Protein AF-A0A7W0UDK7-F1 (afdb_monomer_lite)

Structure (mmCIF, N/CA/C/O backbone):
data_AF-A0A7W0UDK7-F1
#
_entry.id   AF-A0A7W0UDK7-F1
#
loop_
_atom_site.group_PDB
_atom_site.id
_atom_site.type_symbol
_atom_site.label_atom_id
_atom_site.label_alt_id
_atom_site.label_comp_id
_atom_site.label_asym_id
_atom_site.label_entity_id
_atom_site.label_seq_id
_atom_site.pdbx_PDB_ins_code
_atom_site.Cartn_x
_atom_site.Cartn_y
_atom_site.Cartn_z
_atom_site.occupancy
_atom_site.B_iso_or_equiv
_atom_site.auth_seq_id
_atom_site.auth_comp_id
_atom_site.auth_asym_id
_atom_site.auth_atom_id
_atom_site.pdbx_PDB_model_num
ATOM 1 N N . MET A 1 1 ? 14.446 -5.777 33.826 1.00 40.34 1 MET A N 1
ATOM 2 C CA . MET A 1 1 ? 14.486 -5.493 32.377 1.00 40.34 1 MET A CA 1
ATOM 3 C C . MET A 1 1 ? 13.044 -5.567 31.885 1.00 40.34 1 MET A C 1
ATOM 5 O O . MET A 1 1 ? 12.500 -6.659 31.848 1.00 40.34 1 MET A O 1
ATOM 9 N N . ARG A 1 2 ? 12.357 -4.429 31.704 1.00 33.88 2 ARG A N 1
ATOM 10 C CA . ARG A 1 2 ? 10.967 -4.412 31.212 1.00 33.88 2 ARG A CA 1
ATOM 11 C C . ARG A 1 2 ? 11.027 -4.341 29.691 1.00 33.88 2 ARG A C 1
ATOM 13 O O . ARG A 1 2 ? 11.527 -3.358 29.156 1.00 33.88 2 ARG A O 1
ATOM 20 N N . THR A 1 3 ? 10.584 -5.396 29.024 1.00 33.88 3 THR A N 1
ATOM 21 C CA . THR A 1 3 ? 10.304 -5.384 27.589 1.00 33.88 3 THR A CA 1
ATOM 22 C C . THR A 1 3 ? 9.159 -4.405 27.362 1.00 33.88 3 THR A C 1
ATOM 24 O O . THR A 1 3 ? 8.067 -4.608 27.890 1.00 33.88 3 THR A O 1
ATOM 27 N N . ALA A 1 4 ? 9.421 -3.306 26.658 1.00 32.16 4 ALA A N 1
ATOM 28 C CA . ALA A 1 4 ? 8.353 -2.446 26.178 1.00 32.16 4 ALA A CA 1
ATOM 29 C C . ALA A 1 4 ? 7.552 -3.256 25.152 1.00 32.16 4 ALA A C 1
ATOM 31 O O . ALA A 1 4 ? 8.088 -3.628 24.108 1.00 32.16 4 ALA A O 1
ATOM 32 N N . SER A 1 5 ? 6.307 -3.588 25.488 1.00 32.81 5 SER A N 1
ATOM 33 C CA . SER A 1 5 ? 5.353 -4.097 24.508 1.00 32.81 5 SER A CA 1
ATOM 34 C C . SER A 1 5 ? 5.161 -3.036 23.419 1.00 32.81 5 SER A C 1
ATOM 36 O O . SER A 1 5 ? 5.151 -1.843 23.746 1.00 32.81 5 SER A O 1
ATOM 38 N N . PRO A 1 6 ? 5.042 -3.429 22.139 1.00 34.16 6 PRO A N 1
ATOM 39 C CA . PRO A 1 6 ? 4.694 -2.489 21.082 1.00 34.16 6 PRO A CA 1
ATOM 40 C C . PRO A 1 6 ? 3.357 -1.806 21.418 1.00 34.16 6 PRO A C 1
ATOM 42 O O . PRO A 1 6 ? 2.523 -2.429 22.080 1.00 34.16 6 PRO A O 1
ATOM 45 N N . PRO A 1 7 ? 3.159 -0.539 21.012 1.00 34.06 7 PRO A N 1
ATOM 46 C CA . PRO A 1 7 ? 1.912 0.167 21.265 1.00 34.06 7 PRO A CA 1
ATOM 47 C C . PRO A 1 7 ? 0.744 -0.629 20.677 1.00 34.06 7 PRO A C 1
ATOM 49 O O . PRO A 1 7 ? 0.718 -0.938 19.486 1.00 34.06 7 PRO A O 1
ATOM 52 N N . GLU A 1 8 ? -0.187 -0.990 21.552 1.00 32.31 8 GLU A N 1
ATOM 53 C CA . GLU A 1 8 ? -1.468 -1.586 21.204 1.00 32.31 8 GLU A CA 1
ATOM 54 C C . GLU A 1 8 ? -2.283 -0.498 20.496 1.00 32.31 8 GLU A C 1
ATOM 56 O O . GLU A 1 8 ? -2.553 0.562 21.060 1.00 32.31 8 GLU A O 1
ATOM 61 N N . VAL A 1 9 ? -2.556 -0.705 19.209 1.00 40.09 9 VAL A N 1
ATOM 62 C CA . VAL A 1 9 ? -3.364 0.215 18.406 1.00 40.09 9 VAL A CA 1
ATOM 63 C C . VAL A 1 9 ? -4.820 -0.041 18.780 1.00 40.09 9 VAL A C 1
ATOM 65 O O . VAL A 1 9 ? -5.358 -1.099 18.458 1.00 40.09 9 VAL A O 1
ATOM 68 N N . ASP A 1 10 ? -5.418 0.895 19.516 1.00 39.00 10 ASP A N 1
ATOM 69 C CA . ASP A 1 10 ? -6.808 0.826 19.964 1.00 39.00 10 ASP A CA 1
ATOM 70 C C . ASP A 1 10 ? -7.774 0.789 18.762 1.00 39.00 10 ASP A C 1
ATOM 72 O O . ASP A 1 10 ? -7.614 1.511 17.772 1.00 39.00 10 ASP A O 1
ATOM 76 N N . ALA A 1 11 ? -8.757 -0.108 18.839 1.00 38.91 11 ALA A N 1
ATOM 77 C CA . ALA A 1 11 ? -9.568 -0.638 17.742 1.00 38.91 11 ALA A CA 1
ATOM 78 C C . ALA A 1 11 ? -10.723 0.297 17.327 1.00 38.91 11 ALA A C 1
ATOM 80 O O . ALA A 1 11 ? -11.887 -0.102 17.284 1.00 38.91 11 ALA A O 1
ATOM 81 N N . GLY A 1 12 ? -10.405 1.557 17.026 1.00 42.84 12 GLY A N 1
ATOM 82 C CA . GLY A 1 12 ? -11.376 2.549 16.552 1.00 42.84 12 GLY A CA 1
ATOM 83 C C . GLY A 1 12 ? -11.596 2.528 15.036 1.00 42.84 12 GLY A C 1
ATOM 84 O O . GLY A 1 12 ? -12.710 2.773 14.569 1.00 42.84 12 GLY A O 1
ATOM 85 N N . ALA A 1 13 ? -10.567 2.197 14.248 1.00 55.81 13 ALA A N 1
ATOM 86 C CA . ALA A 1 13 ? -10.766 1.780 12.864 1.00 55.81 13 ALA A CA 1
ATOM 87 C C . ALA A 1 13 ? -9.593 0.964 12.307 1.00 55.81 13 ALA A C 1
ATOM 89 O O . ALA A 1 13 ? -8.464 1.435 12.185 1.00 55.81 13 ALA A O 1
ATOM 90 N N . ASN A 1 14 ? -9.907 -0.237 11.829 1.00 84.75 14 ASN A N 1
ATOM 91 C CA . ASN A 1 14 ? -8.984 -1.101 11.099 1.00 84.75 14 ASN A CA 1
ATOM 92 C C . ASN A 1 14 ? -8.948 -0.718 9.607 1.00 84.75 14 ASN A C 1
ATOM 94 O O . ASN A 1 14 ? -9.060 -1.563 8.725 1.00 84.75 14 ASN A O 1
ATOM 98 N N . THR A 1 15 ? -8.874 0.579 9.297 1.00 90.75 15 THR A N 1
ATOM 99 C CA . THR A 1 15 ? -8.834 1.080 7.915 1.00 90.75 15 THR A CA 1
ATOM 100 C C . THR A 1 15 ? -7.549 1.850 7.667 1.00 90.75 15 THR A C 1
ATOM 102 O O . THR A 1 15 ? -7.268 2.809 8.382 1.00 90.75 15 THR A O 1
ATOM 105 N N . LEU A 1 16 ? -6.813 1.479 6.618 1.00 92.88 16 LEU A N 1
ATOM 106 C CA . LEU A 1 16 ? -5.558 2.117 6.222 1.00 92.88 16 LEU A CA 1
ATOM 107 C C . LEU A 1 16 ? -5.601 2.549 4.753 1.00 92.88 16 LEU A C 1
ATOM 109 O O . LEU A 1 16 ? -5.916 1.764 3.863 1.00 92.88 16 LEU A O 1
ATOM 113 N N . ALA A 1 17 ? -5.203 3.787 4.494 1.00 94.19 17 ALA A N 1
ATOM 114 C CA . ALA A 1 17 ? -4.839 4.282 3.181 1.00 94.19 17 ALA A CA 1
ATOM 115 C C . ALA A 1 17 ? -3.333 4.569 3.158 1.00 94.19 17 ALA A C 1
ATOM 117 O O . ALA A 1 17 ? -2.820 5.370 3.942 1.00 94.19 17 ALA A O 1
ATOM 118 N N . ALA A 1 18 ? -2.624 3.908 2.253 1.00 94.94 18 ALA A N 1
ATOM 119 C CA . ALA A 1 18 ? -1.217 4.138 1.992 1.00 94.94 18 ALA A CA 1
ATOM 120 C C . ALA A 1 18 ? -1.044 4.922 0.690 1.00 94.94 18 ALA A C 1
ATOM 122 O O . ALA A 1 18 ? -1.754 4.723 -0.295 1.00 94.94 18 ALA A O 1
ATOM 123 N N . VAL A 1 19 ? -0.059 5.803 0.693 1.00 94.81 19 VAL A N 1
ATOM 124 C CA . VAL A 1 19 ? 0.391 6.565 -0.461 1.00 94.81 19 VAL A CA 1
ATOM 125 C C . VAL A 1 19 ? 1.872 6.284 -0.618 1.00 94.81 19 VAL A C 1
ATOM 127 O O . VAL A 1 19 ? 2.612 6.400 0.358 1.00 94.81 19 VAL A O 1
ATOM 130 N N . SER A 1 20 ? 2.310 5.897 -1.810 1.00 92.75 20 SER A N 1
ATOM 131 C CA . SER A 1 20 ? 3.714 5.573 -2.050 1.00 92.75 20 SER A CA 1
ATOM 132 C C . SER A 1 20 ? 4.108 5.834 -3.495 1.00 92.75 20 SER A C 1
ATOM 134 O O . SER A 1 20 ? 3.306 5.627 -4.397 1.00 92.75 20 SER A O 1
ATOM 136 N N . GLY A 1 21 ? 5.360 6.229 -3.731 1.00 87.62 21 GLY A N 1
ATOM 137 C CA . GLY A 1 21 ? 5.911 6.277 -5.088 1.00 87.62 21 GLY A CA 1
ATOM 138 C C . GLY A 1 21 ? 6.181 4.877 -5.640 1.00 87.62 21 GLY A C 1
ATOM 139 O O . GLY A 1 21 ? 5.958 4.626 -6.815 1.00 87.62 21 GLY A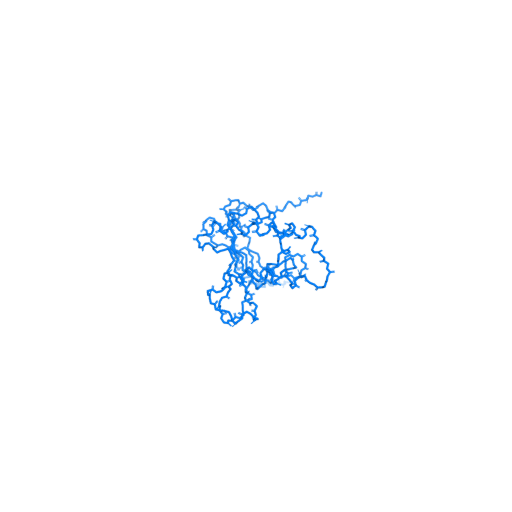 O 1
ATOM 140 N N . TYR A 1 22 ? 6.602 3.953 -4.771 1.00 86.44 22 TYR A N 1
ATOM 141 C CA . TYR A 1 22 ? 6.986 2.591 -5.150 1.00 86.44 22 TYR A CA 1
ATOM 142 C C . TYR A 1 22 ? 6.339 1.530 -4.259 1.00 86.44 22 TYR A C 1
ATOM 144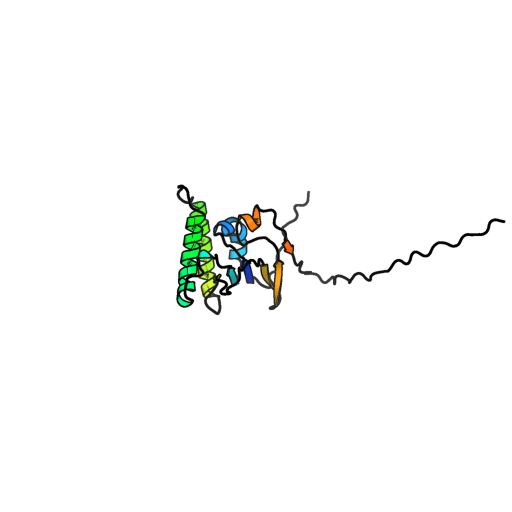 O O . TYR A 1 22 ? 6.037 1.778 -3.089 1.00 86.44 22 TYR A O 1
ATOM 152 N N . PHE A 1 23 ? 6.177 0.326 -4.799 1.00 88.06 23 PHE A N 1
ATOM 153 C CA . PHE A 1 23 ? 5.619 -0.834 -4.111 1.00 88.06 23 PHE A CA 1
ATOM 154 C C . PHE A 1 23 ? 6.484 -2.067 -4.382 1.00 88.06 23 PHE A C 1
ATOM 156 O O . PHE A 1 23 ? 6.952 -2.253 -5.500 1.00 88.06 23 PHE A O 1
ATOM 163 N N . SER A 1 24 ? 6.687 -2.914 -3.372 1.00 86.19 24 SER A N 1
ATOM 164 C CA . SER A 1 24 ? 7.314 -4.231 -3.550 1.00 86.19 24 SER A CA 1
ATOM 165 C C . SER A 1 24 ? 6.518 -5.276 -2.768 1.00 86.19 24 SER A C 1
ATOM 167 O O . SER A 1 24 ? 6.273 -5.059 -1.575 1.00 86.19 24 SER A O 1
ATOM 169 N N . PRO A 1 25 ? 6.168 -6.427 -3.376 1.00 85.75 25 PRO A N 1
ATOM 170 C CA . PRO A 1 25 ? 5.458 -7.513 -2.699 1.00 85.75 25 PRO A CA 1
ATOM 171 C C . PRO A 1 25 ? 6.145 -8.018 -1.425 1.00 85.75 25 PRO A C 1
ATOM 173 O O . PRO A 1 25 ? 5.478 -8.479 -0.499 1.00 85.75 25 PRO A O 1
ATOM 176 N N . ALA A 1 26 ? 7.472 -7.875 -1.336 1.00 86.94 26 ALA A N 1
ATOM 177 C CA . ALA A 1 26 ? 8.249 -8.258 -0.161 1.00 86.94 26 ALA A CA 1
ATOM 178 C C . ALA A 1 26 ? 7.836 -7.500 1.115 1.00 86.94 26 ALA A C 1
ATOM 180 O O . ALA A 1 26 ? 8.149 -7.942 2.219 1.00 86.94 26 ALA A O 1
ATOM 181 N N . VAL A 1 27 ? 7.099 -6.387 0.995 1.00 89.25 27 VAL A N 1
ATOM 182 C CA . VAL A 1 27 ? 6.514 -5.674 2.141 1.00 89.25 27 VAL A CA 1
ATOM 183 C C . VAL A 1 27 ? 5.615 -6.573 2.997 1.00 89.25 27 VAL A C 1
ATOM 185 O O . VAL A 1 27 ? 5.531 -6.384 4.211 1.00 89.25 27 VAL A O 1
ATOM 188 N N . TRP A 1 28 ? 5.002 -7.598 2.394 1.00 91.38 28 TRP A N 1
ATOM 189 C CA . TRP A 1 28 ? 4.165 -8.561 3.105 1.00 91.38 28 TRP A CA 1
ATOM 190 C C . TRP A 1 28 ? 4.930 -9.314 4.198 1.00 91.38 28 TRP A C 1
ATOM 192 O O . TRP A 1 28 ? 4.364 -9.636 5.236 1.00 91.38 28 TRP A O 1
ATOM 202 N N . ALA A 1 29 ? 6.236 -9.528 4.021 1.00 89.25 29 ALA A N 1
ATOM 203 C CA . ALA A 1 29 ? 7.074 -10.175 5.029 1.00 89.25 29 ALA A CA 1
ATOM 204 C C . ALA A 1 29 ? 7.190 -9.372 6.339 1.00 89.25 29 ALA A C 1
ATOM 206 O O . ALA A 1 29 ? 7.583 -9.930 7.359 1.00 89.25 29 ALA A O 1
ATOM 207 N N . VAL A 1 30 ? 6.886 -8.0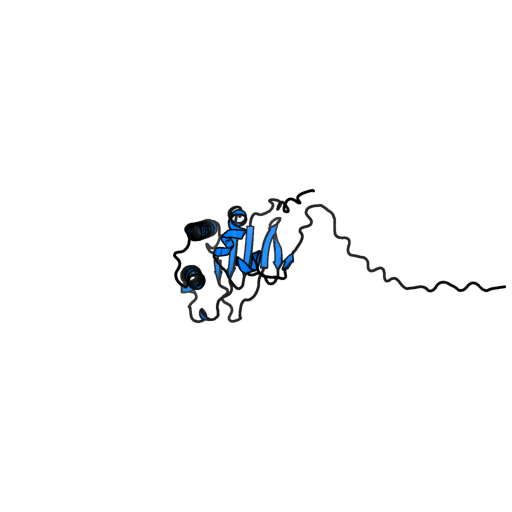71 6.304 1.00 90.31 30 VAL A N 1
ATOM 208 C CA . VAL A 1 30 ? 6.999 -7.157 7.451 1.00 90.31 30 VAL A CA 1
ATOM 209 C C . VAL A 1 30 ? 5.625 -6.773 7.973 1.00 90.31 30 VAL A C 1
ATOM 211 O O . VAL A 1 30 ? 5.410 -6.749 9.180 1.00 90.31 30 VAL A O 1
ATOM 214 N N . LEU A 1 31 ? 4.699 -6.457 7.066 1.00 92.38 31 LEU A N 1
ATOM 215 C CA . LEU A 1 31 ? 3.392 -5.912 7.422 1.00 92.38 31 LEU A CA 1
ATOM 216 C C . LEU A 1 31 ? 2.241 -6.912 7.293 1.00 92.38 31 LEU A C 1
ATOM 218 O O . LEU A 1 31 ? 1.133 -6.558 7.675 1.00 92.38 31 LEU A O 1
ATOM 222 N N . GLY A 1 32 ? 2.467 -8.128 6.785 1.00 92.31 32 GLY A N 1
ATOM 223 C CA . GLY A 1 32 ? 1.403 -9.086 6.462 1.00 92.31 32 GLY A CA 1
ATOM 224 C C . GLY A 1 32 ? 0.413 -9.298 7.605 1.00 92.31 32 GLY A C 1
ATOM 225 O O . GLY A 1 32 ? -0.773 -9.045 7.431 1.00 92.31 32 GLY A O 1
ATOM 226 N N . ASP A 1 33 ? 0.901 -9.632 8.801 1.00 93.00 33 ASP A N 1
ATOM 227 C CA . ASP A 1 33 ? 0.049 -9.868 9.977 1.00 93.00 33 ASP A CA 1
ATOM 228 C C . ASP A 1 33 ? -0.750 -8.632 10.417 1.00 93.00 33 ASP A C 1
ATOM 230 O O . ASP A 1 33 ? -1.834 -8.765 10.982 1.00 93.00 33 ASP A O 1
ATOM 234 N N . ALA A 1 34 ? -0.208 -7.429 10.206 1.00 91.50 34 ALA A N 1
ATOM 235 C CA . ALA A 1 34 ? -0.886 -6.180 10.539 1.00 91.50 34 ALA A CA 1
ATOM 236 C C . ALA A 1 34 ? -1.928 -5.815 9.475 1.00 91.50 34 ALA A C 1
ATOM 238 O O . ALA A 1 34 ? -3.037 -5.414 9.817 1.00 91.50 34 ALA A O 1
ATOM 239 N N . LEU A 1 35 ? -1.588 -5.994 8.194 1.00 92.56 35 LEU A N 1
ATOM 240 C CA . LEU A 1 35 ? -2.489 -5.763 7.069 1.00 92.56 35 LEU A CA 1
ATOM 241 C C . LEU A 1 35 ? -3.670 -6.733 7.096 1.00 92.56 35 LEU A C 1
ATOM 243 O O . LEU A 1 35 ? -4.793 -6.317 6.842 1.00 92.56 35 LEU A O 1
ATOM 247 N N . ASP A 1 36 ? -3.448 -7.995 7.460 1.00 92.56 36 ASP A N 1
ATOM 248 C CA . ASP A 1 36 ? -4.495 -9.024 7.489 1.00 92.56 36 ASP A CA 1
ATOM 249 C C . ASP A 1 36 ? -5.609 -8.731 8.510 1.00 92.56 36 ASP A C 1
ATOM 251 O O . ASP A 1 36 ? -6.729 -9.213 8.366 1.00 92.56 36 ASP A O 1
ATOM 255 N N . ARG A 1 37 ? -5.317 -7.893 9.513 1.00 92.56 37 ARG A N 1
ATOM 256 C CA . ARG A 1 37 ? -6.276 -7.426 10.527 1.00 92.56 37 ARG A CA 1
ATOM 257 C C . ARG A 1 37 ? -7.076 -6.202 10.083 1.00 92.56 37 ARG A C 1
ATOM 259 O O . ARG A 1 37 ? -7.926 -5.740 10.838 1.00 92.56 37 ARG A O 1
ATOM 266 N N . LEU A 1 38 ? -6.783 -5.645 8.907 1.00 91.81 38 LEU A N 1
ATOM 267 C CA . LEU A 1 38 ? -7.489 -4.484 8.385 1.00 91.81 38 LEU A CA 1
ATOM 268 C C . LEU A 1 38 ? -8.852 -4.876 7.810 1.00 91.81 38 LEU A C 1
ATOM 270 O O . LEU A 1 38 ? -8.952 -5.744 6.942 1.00 91.81 38 LEU A O 1
ATOM 274 N N . ASP A 1 39 ? -9.882 -4.139 8.213 1.00 91.19 39 ASP A N 1
ATOM 275 C CA . ASP A 1 39 ? -11.213 -4.181 7.609 1.00 91.19 39 ASP A CA 1
ATOM 276 C C . ASP A 1 39 ? -11.194 -3.583 6.199 1.00 91.19 39 ASP A C 1
ATOM 278 O O . ASP A 1 39 ? -11.948 -4.008 5.327 1.00 91.19 39 ASP A O 1
ATOM 282 N N . SER A 1 40 ? -10.352 -2.567 5.976 1.00 90.88 40 SER A N 1
ATOM 283 C CA . SER A 1 40 ? -10.230 -1.902 4.681 1.00 90.88 40 SER A CA 1
ATOM 284 C C . SER A 1 40 ? -8.815 -1.386 4.428 1.00 90.88 40 SER A C 1
ATOM 286 O O . SER A 1 40 ? -8.195 -0.748 5.281 1.00 90.88 40 SER A O 1
ATOM 288 N N . PHE A 1 41 ? -8.314 -1.618 3.220 1.00 93.94 41 PHE A N 1
ATOM 289 C CA . PHE A 1 41 ? -7.027 -1.127 2.756 1.00 93.94 41 PHE A CA 1
ATOM 290 C C . PHE A 1 41 ? -7.159 -0.442 1.400 1.00 93.94 41 PHE A C 1
ATOM 292 O O . PHE A 1 41 ? -7.892 -0.903 0.525 1.00 93.94 41 PHE A O 1
ATOM 299 N N . ARG A 1 42 ? -6.422 0.655 1.218 1.00 93.94 42 ARG A N 1
ATOM 300 C CA . ARG A 1 42 ? -6.248 1.323 -0.074 1.00 93.94 42 ARG A CA 1
ATOM 301 C C . ARG A 1 42 ? -4.794 1.726 -0.273 1.00 93.94 42 ARG A C 1
ATOM 303 O O . ARG A 1 42 ? -4.137 2.159 0.670 1.00 93.94 42 ARG A O 1
ATOM 310 N N . LEU A 1 43 ? -4.317 1.645 -1.507 1.00 93.62 43 LEU A N 1
ATOM 311 C CA . LEU A 1 43 ? -2.983 2.059 -1.920 1.00 93.62 43 LEU A CA 1
ATOM 312 C C . LEU A 1 43 ? -3.084 2.987 -3.130 1.00 93.62 43 LEU A C 1
ATOM 314 O O . LEU A 1 43 ? -3.577 2.587 -4.181 1.00 93.62 43 LEU A O 1
ATOM 318 N N . LEU A 1 44 ? -2.583 4.211 -2.992 1.00 93.19 44 LEU A N 1
ATOM 319 C CA . LEU A 1 44 ? -2.277 5.080 -4.123 1.00 93.19 44 LEU A CA 1
ATOM 320 C C . LEU A 1 44 ? -0.790 4.946 -4.448 1.00 93.19 44 LEU A C 1
ATOM 322 O O . LEU A 1 44 ? 0.061 5.238 -3.603 1.00 93.19 44 LEU A O 1
ATOM 326 N N . LEU A 1 45 ? -0.493 4.505 -5.664 1.00 90.50 45 LEU A N 1
ATOM 327 C CA . LEU A 1 45 ? 0.855 4.229 -6.129 1.00 90.50 45 LEU A CA 1
ATOM 328 C C . LEU A 1 45 ? 1.270 5.233 -7.206 1.00 90.50 45 LEU A C 1
ATOM 330 O O . LEU A 1 45 ? 0.507 5.536 -8.124 1.00 90.50 45 LEU A O 1
ATOM 334 N N . GLY A 1 46 ? 2.492 5.739 -7.088 1.00 86.19 46 GLY A N 1
ATOM 335 C CA . GLY A 1 46 ? 3.120 6.534 -8.128 1.00 86.19 46 GLY A CA 1
ATOM 336 C C . GLY A 1 46 ? 3.325 5.729 -9.405 1.00 86.19 46 GLY A C 1
ATOM 337 O O . GLY A 1 46 ? 3.456 4.508 -9.396 1.00 86.19 46 GLY A O 1
ATOM 338 N N . LYS A 1 47 ? 3.322 6.433 -10.526 1.00 73.31 47 LYS A N 1
ATOM 339 C CA . LYS A 1 47 ? 3.577 5.845 -11.829 1.00 73.31 47 LYS A CA 1
ATOM 340 C C . LYS A 1 47 ? 5.078 5.886 -12.100 1.00 73.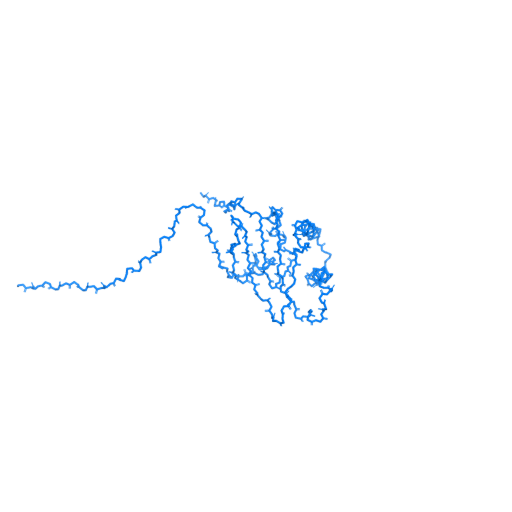31 47 LYS A C 1
ATOM 342 O O . LYS A 1 47 ? 5.706 6.924 -11.902 1.00 73.31 47 LYS A O 1
ATOM 347 N N . ASP A 1 48 ? 5.642 4.766 -12.535 1.00 64.50 48 ASP A N 1
ATOM 348 C CA . ASP A 1 48 ? 6.975 4.770 -13.133 1.00 64.50 48 ASP A CA 1
ATOM 349 C C . ASP A 1 48 ? 6.890 5.468 -14.500 1.00 64.50 48 ASP A C 1
ATOM 351 O O . ASP A 1 48 ? 5.955 5.205 -15.260 1.00 64.50 48 ASP A O 1
ATOM 355 N N . HIS A 1 49 ? 7.828 6.357 -14.828 1.00 50.69 49 HIS A N 1
ATOM 356 C CA . HIS A 1 49 ? 7.796 7.156 -16.065 1.00 50.69 49 HIS A CA 1
ATOM 357 C C . HIS A 1 49 ? 7.775 6.295 -17.342 1.00 50.69 49 HIS A C 1
ATOM 359 O O . HIS A 1 49 ? 7.371 6.754 -18.410 1.00 50.69 49 HIS A O 1
ATOM 365 N N . GLU A 1 50 ? 8.144 5.016 -17.252 1.00 48.84 50 GLU A N 1
ATOM 366 C CA . GLU A 1 50 ? 8.015 4.062 -18.359 1.00 48.84 50 GLU A CA 1
ATOM 367 C C . GLU A 1 50 ? 6.552 3.747 -18.738 1.00 48.84 50 GLU A C 1
ATOM 369 O O . GLU A 1 50 ? 6.276 3.304 -19.855 1.00 48.84 50 GLU A O 1
ATOM 374 N N . LEU A 1 51 ? 5.592 4.019 -17.847 1.00 49.69 51 LEU A N 1
ATOM 375 C CA . LEU A 1 51 ? 4.161 3.770 -18.049 1.00 49.69 51 LEU A CA 1
ATOM 376 C C . LEU A 1 51 ? 3.414 4.939 -18.701 1.00 49.69 51 LEU A C 1
ATOM 378 O O . LEU A 1 51 ? 2.212 4.817 -18.953 1.00 49.69 51 LEU A O 1
ATOM 382 N N . ASP A 1 52 ? 4.071 6.069 -18.985 1.00 46.62 52 ASP A N 1
ATOM 383 C CA . ASP A 1 52 ? 3.477 7.283 -19.588 1.00 46.62 52 ASP A CA 1
ATOM 384 C C . ASP A 1 52 ? 2.918 7.109 -21.009 1.00 46.62 52 ASP A C 1
ATOM 386 O O . ASP A 1 52 ? 2.527 8.066 -21.666 1.00 46.62 52 ASP A O 1
ATOM 390 N N . ARG A 1 53 ? 2.785 5.863 -21.471 1.00 49.41 53 ARG A N 1
ATOM 391 C CA . ARG A 1 53 ? 2.279 5.496 -22.796 1.00 49.41 53 ARG A CA 1
ATOM 392 C C . ARG A 1 53 ? 0.964 4.709 -22.795 1.00 49.41 53 ARG A C 1
ATOM 394 O O . ARG A 1 53 ? 0.620 4.159 -23.837 1.00 49.41 53 ARG A O 1
ATOM 401 N N . LEU A 1 54 ? 0.258 4.581 -21.670 1.00 50.97 54 LEU A N 1
ATOM 402 C CA . LEU A 1 54 ? -0.898 3.676 -21.574 1.00 50.97 54 LEU A CA 1
ATOM 403 C C . LEU A 1 54 ? -2.207 4.408 -21.243 1.00 50.97 54 LEU A C 1
ATOM 405 O O . LEU A 1 54 ? -2.268 5.194 -20.304 1.00 50.97 54 LEU A O 1
ATOM 409 N N . GLU A 1 55 ? -3.237 4.110 -22.041 1.00 51.97 55 GLU A N 1
ATOM 410 C CA . GLU A 1 55 ? -4.584 4.694 -21.995 1.00 51.97 55 GLU A CA 1
ATOM 411 C C . GLU A 1 55 ? -5.385 4.295 -20.729 1.00 51.97 55 GLU A C 1
ATOM 413 O O . GLU A 1 55 ? -5.202 3.181 -20.216 1.00 51.97 55 GLU A O 1
ATOM 418 N N . PRO A 1 56 ? -6.343 5.132 -20.271 1.00 54.62 56 PRO A N 1
ATOM 419 C CA . PRO A 1 56 ? -7.052 4.978 -18.990 1.00 54.62 56 PRO A CA 1
ATOM 420 C C . PRO A 1 56 ? -7.808 3.654 -18.794 1.00 54.62 56 PRO A C 1
ATOM 422 O O . PRO A 1 56 ? -7.865 3.134 -17.679 1.00 54.62 56 PRO A O 1
ATOM 425 N N . ASP A 1 57 ? -8.354 3.069 -19.865 1.00 57.75 57 ASP A N 1
ATOM 426 C CA . ASP A 1 57 ? -9.120 1.809 -19.811 1.00 57.75 57 ASP A CA 1
ATOM 427 C C . ASP A 1 57 ? -8.229 0.563 -19.654 1.00 57.75 57 ASP A C 1
ATOM 429 O O . ASP A 1 57 ? -8.709 -0.546 -19.399 1.00 57.75 57 ASP A O 1
ATOM 433 N N . GLN A 1 58 ? -6.911 0.724 -19.796 1.00 51.69 58 GLN A N 1
ATOM 434 C CA . GLN A 1 58 ? -5.939 -0.354 -19.633 1.00 51.69 58 GLN A CA 1
ATOM 435 C C . GLN A 1 58 ? -5.342 -0.400 -18.223 1.00 51.69 58 GLN A C 1
ATOM 437 O O . GLN A 1 58 ? -4.735 -1.402 -17.852 1.00 51.69 58 GLN A O 1
ATOM 442 N N . GLU A 1 59 ? -5.528 0.643 -17.415 1.00 51.03 59 GLU A N 1
ATOM 443 C CA . GLU A 1 59 ? -4.844 0.805 -16.131 1.00 51.03 59 GLU A CA 1
ATOM 444 C C . GLU A 1 59 ? -5.171 -0.288 -15.109 1.00 51.03 59 GLU A C 1
ATOM 446 O O . GLU A 1 59 ? -4.253 -0.826 -14.498 1.00 51.03 59 GLU A O 1
ATOM 451 N N . GLY A 1 60 ? -6.439 -0.695 -14.975 1.00 54.38 60 GLY A N 1
ATOM 452 C CA . GLY A 1 60 ? -6.830 -1.768 -14.048 1.00 54.38 60 GLY A CA 1
ATOM 453 C C . GLY A 1 60 ? -6.176 -3.116 -14.379 1.00 54.38 60 GLY A C 1
ATOM 454 O O . GLY A 1 60 ? -5.705 -3.815 -13.488 1.00 54.38 60 GLY A O 1
ATOM 455 N N . ARG A 1 61 ? -6.052 -3.444 -15.675 1.00 55.91 61 ARG A N 1
ATOM 456 C CA . ARG A 1 61 ? -5.333 -4.644 -16.156 1.00 55.91 61 ARG A CA 1
ATOM 457 C C . ARG A 1 61 ? -3.812 -4.474 -16.091 1.00 55.91 61 ARG A C 1
ATOM 459 O O . ARG A 1 61 ? -3.069 -5.451 -16.080 1.00 55.91 61 ARG A O 1
ATOM 466 N N . ASN A 1 62 ? -3.334 -3.233 -16.059 1.00 53.22 62 ASN A N 1
ATOM 467 C CA . ASN A 1 62 ? -1.916 -2.914 -15.984 1.00 53.22 62 ASN A CA 1
ATOM 468 C C . ASN A 1 62 ? -1.393 -2.860 -14.547 1.00 53.22 62 ASN A C 1
ATOM 470 O O . ASN A 1 62 ? -0.205 -3.083 -14.373 1.00 53.22 62 ASN A O 1
ATOM 474 N N . VAL A 1 63 ? -2.231 -2.646 -13.525 1.00 56.50 63 VAL A N 1
ATOM 475 C CA . VAL A 1 63 ? -1.826 -2.836 -12.118 1.00 56.50 63 VAL A CA 1
ATOM 476 C C . VAL A 1 63 ? -1.420 -4.288 -11.877 1.00 56.50 63 VAL A C 1
ATOM 478 O O . VAL A 1 63 ? -0.364 -4.525 -11.302 1.00 56.50 63 VAL A O 1
ATOM 481 N N . GLU A 1 64 ? -2.186 -5.258 -12.383 1.00 59.78 64 GLU A N 1
ATOM 482 C CA . GLU A 1 64 ? -1.795 -6.677 -12.361 1.00 59.78 64 GLU A CA 1
ATOM 483 C C . GLU A 1 64 ? -0.468 -6.890 -13.097 1.00 59.78 64 GLU A C 1
ATOM 485 O O . GLU A 1 64 ? 0.464 -7.458 -12.535 1.00 59.78 64 GLU A O 1
ATOM 490 N N . ARG A 1 65 ? -0.327 -6.332 -14.308 1.00 53.38 65 ARG A N 1
ATOM 491 C CA . ARG A 1 65 ? 0.926 -6.379 -15.078 1.00 53.38 65 ARG A CA 1
ATOM 492 C C . ARG A 1 65 ? 2.096 -5.693 -14.365 1.00 53.38 65 ARG A C 1
ATOM 494 O O . ARG A 1 65 ? 3.232 -6.089 -14.576 1.00 53.38 65 ARG A O 1
ATOM 501 N N . LEU A 1 66 ? 1.847 -4.677 -13.545 1.00 52.75 66 LEU A N 1
ATOM 502 C CA . LEU A 1 66 ? 2.858 -3.950 -12.779 1.00 52.75 66 LEU A CA 1
ATOM 503 C C . LEU A 1 66 ? 3.256 -4.679 -11.517 1.00 52.75 66 LEU A C 1
ATOM 505 O O . LEU A 1 66 ? 4.431 -4.696 -11.183 1.00 52.75 66 LEU A O 1
ATOM 509 N N . VAL A 1 67 ? 2.306 -5.327 -10.851 1.00 58.22 67 VAL A N 1
ATOM 510 C CA . VAL A 1 67 ? 2.615 -6.295 -9.805 1.00 58.22 67 VAL A CA 1
ATOM 511 C C . VAL A 1 67 ? 3.444 -7.425 -10.415 1.00 58.22 67 VAL A C 1
ATOM 513 O O . VAL A 1 67 ? 4.494 -7.746 -9.877 1.00 58.22 67 VAL A O 1
ATOM 516 N N . GLU A 1 68 ? 3.070 -7.954 -11.583 1.00 55.78 68 GLU A N 1
ATOM 517 C CA . GLU A 1 68 ? 3.860 -8.947 -12.325 1.00 55.78 68 GLU A CA 1
ATOM 518 C C . GLU A 1 68 ? 5.232 -8.435 -12.788 1.00 55.78 68 GLU A C 1
ATOM 520 O O . GLU A 1 68 ? 6.203 -9.191 -12.774 1.00 55.78 68 GLU A O 1
ATOM 525 N N . ALA A 1 69 ? 5.335 -7.181 -13.226 1.00 51.22 69 ALA A N 1
ATOM 526 C CA . ALA A 1 69 ? 6.583 -6.577 -13.680 1.00 51.22 69 ALA A CA 1
ATOM 527 C C . ALA A 1 69 ? 7.499 -6.252 -12.500 1.00 51.22 69 ALA A C 1
ATOM 529 O O . ALA A 1 69 ? 8.690 -6.503 -12.597 1.00 51.22 69 ALA A O 1
ATOM 530 N N . ALA A 1 70 ? 6.952 -5.794 -11.373 1.00 54.22 70 ALA A N 1
ATOM 531 C CA . ALA A 1 70 ? 7.673 -5.637 -10.117 1.00 54.22 70 ALA A CA 1
ATOM 532 C C . ALA A 1 70 ? 8.132 -7.000 -9.590 1.00 54.22 70 ALA A C 1
ATOM 534 O O . ALA A 1 70 ? 9.279 -7.127 -9.185 1.00 54.22 70 ALA A O 1
ATOM 535 N N . ILE A 1 71 ? 7.294 -8.043 -9.689 1.00 54.56 71 ILE A N 1
ATOM 536 C CA . ILE A 1 71 ? 7.708 -9.430 -9.438 1.00 54.56 71 ILE A CA 1
ATOM 537 C C . ILE A 1 71 ? 8.875 -9.798 -10.361 1.00 54.56 71 ILE A C 1
ATOM 539 O O . ILE A 1 71 ? 9.846 -10.354 -9.871 1.00 54.56 71 ILE A O 1
ATOM 543 N N . ARG A 1 72 ? 8.836 -9.468 -11.660 1.00 52.22 72 ARG A N 1
ATOM 544 C CA . ARG A 1 72 ? 9.935 -9.742 -12.609 1.00 52.22 72 ARG A CA 1
ATOM 545 C C . ARG A 1 72 ? 11.194 -8.901 -12.378 1.00 52.22 72 ARG A C 1
ATOM 547 O O . ARG A 1 72 ? 12.280 -9.422 -12.555 1.00 52.22 72 ARG A O 1
ATOM 554 N N . GLN A 1 73 ? 11.090 -7.634 -11.991 1.00 49.31 73 GLN A N 1
ATOM 555 C CA . GLN A 1 73 ? 12.246 -6.761 -11.752 1.00 49.31 73 GLN A CA 1
ATOM 556 C C . GLN A 1 73 ? 12.920 -7.043 -10.402 1.00 49.31 73 GLN A C 1
ATOM 558 O O . GLN A 1 73 ? 14.141 -6.957 -10.323 1.00 49.31 73 GLN A O 1
ATOM 563 N N . ASP A 1 74 ? 12.168 -7.448 -9.368 1.00 48.31 74 ASP A N 1
ATOM 564 C CA . ASP A 1 74 ? 12.742 -8.003 -8.124 1.00 48.31 74 ASP A CA 1
ATOM 565 C C . ASP A 1 74 ? 13.265 -9.446 -8.331 1.00 48.31 74 ASP A C 1
ATOM 567 O O . ASP A 1 74 ? 13.959 -9.991 -7.471 1.00 48.31 74 ASP A O 1
ATOM 571 N N . SER A 1 75 ? 12.955 -10.068 -9.477 1.00 48.22 75 SER A N 1
ATOM 572 C CA . SER A 1 75 ? 13.364 -11.428 -9.838 1.00 48.22 75 SER A CA 1
ATOM 573 C C . SER A 1 75 ? 14.200 -11.453 -11.121 1.00 48.22 75 SER A C 1
ATOM 575 O O . SER A 1 75 ? 13.675 -11.863 -12.147 1.00 48.22 75 SER A O 1
ATOM 577 N N . GLU A 1 76 ? 15.491 -11.082 -11.077 1.00 41.03 76 GLU A N 1
ATOM 578 C CA . GLU A 1 76 ? 16.577 -11.855 -11.732 1.00 41.03 76 GLU A CA 1
ATOM 579 C C . GLU A 1 76 ? 17.992 -11.256 -11.516 1.00 41.03 76 GLU A C 1
ATOM 581 O O . GLU A 1 76 ? 18.132 -10.037 -11.412 1.00 41.03 76 GLU A O 1
ATOM 586 N N . PRO A 1 77 ? 19.063 -12.087 -11.424 1.00 47.03 77 PRO A N 1
ATOM 587 C CA . PRO A 1 77 ? 19.214 -13.374 -12.109 1.00 47.03 77 PRO A CA 1
ATOM 588 C C . PRO A 1 77 ? 18.860 -14.638 -11.299 1.00 47.03 77 PRO A C 1
ATOM 590 O O . PRO A 1 77 ? 18.849 -14.656 -10.071 1.00 47.03 77 PRO A O 1
ATOM 593 N N . ALA A 1 78 ? 18.575 -15.690 -12.077 1.00 50.12 78 ALA A N 1
ATOM 594 C CA . ALA A 1 78 ? 18.012 -17.012 -11.790 1.00 50.12 78 ALA A CA 1
ATOM 595 C C . ALA A 1 78 ? 18.221 -17.613 -10.385 1.00 50.12 78 ALA A C 1
ATOM 597 O O . ALA A 1 78 ? 19.217 -18.273 -10.087 1.00 50.12 78 ALA A O 1
ATOM 598 N N . GLY A 1 79 ? 17.160 -17.536 -9.589 1.00 50.19 79 GLY A N 1
ATOM 599 C CA . GLY A 1 79 ? 16.839 -18.485 -8.535 1.00 50.19 79 GLY A CA 1
ATOM 600 C C . GLY A 1 79 ? 15.324 -18.600 -8.492 1.00 50.19 79 GLY A C 1
ATOM 601 O O . GLY A 1 79 ? 14.645 -17.581 -8.407 1.00 50.19 79 GLY A O 1
ATOM 602 N N . LEU A 1 80 ? 14.783 -19.816 -8.606 1.00 55.19 80 LEU A N 1
ATOM 603 C CA . LEU A 1 80 ? 13.354 -20.045 -8.385 1.00 55.19 80 LEU A CA 1
ATOM 604 C C . LEU A 1 80 ? 12.962 -19.346 -7.081 1.00 55.19 80 LEU A C 1
ATOM 606 O O . LEU A 1 80 ? 13.636 -19.554 -6.066 1.00 55.19 80 LEU A O 1
ATOM 610 N N . ILE A 1 81 ? 11.908 -18.522 -7.111 1.00 70.00 81 ILE A N 1
ATOM 611 C CA . ILE A 1 81 ? 11.377 -17.911 -5.892 1.00 70.00 81 ILE A CA 1
ATOM 612 C C . ILE A 1 81 ? 11.252 -19.000 -4.828 1.00 70.00 81 ILE A C 1
ATOM 614 O O . ILE A 1 81 ? 10.773 -20.112 -5.081 1.00 70.00 81 ILE A O 1
ATOM 618 N N . THR A 1 82 ? 11.753 -18.718 -3.633 1.00 79.44 82 THR A N 1
ATOM 619 C CA . THR A 1 82 ? 11.672 -19.691 -2.549 1.00 79.44 82 THR A CA 1
ATOM 620 C C . THR A 1 82 ? 10.201 -19.976 -2.244 1.00 79.44 82 THR A C 1
ATOM 622 O O . THR A 1 82 ? 9.334 -19.122 -2.436 1.00 79.44 82 THR A O 1
ATOM 625 N N . ARG A 1 83 ? 9.891 -21.162 -1.704 1.00 76.06 83 ARG A N 1
ATOM 626 C CA . ARG A 1 83 ? 8.515 -21.476 -1.267 1.00 76.06 83 ARG A CA 1
ATOM 627 C C . ARG A 1 83 ? 7.958 -20.425 -0.303 1.00 76.06 83 ARG A C 1
ATOM 629 O O . ARG A 1 83 ? 6.770 -20.136 -0.345 1.00 76.06 83 ARG A O 1
ATOM 636 N N . SER A 1 84 ? 8.826 -19.852 0.531 1.00 79.88 84 SER A N 1
ATOM 637 C CA . SER A 1 84 ? 8.471 -18.771 1.451 1.00 79.88 84 SER A CA 1
ATOM 638 C C . SER A 1 84 ? 8.043 -17.505 0.701 1.00 79.88 84 SER A C 1
ATOM 640 O O . SER A 1 84 ? 6.965 -16.981 0.956 1.00 79.88 84 SER A O 1
ATOM 642 N N . GLN A 1 85 ? 8.827 -17.062 -0.288 1.00 81.25 85 GLN A N 1
ATOM 643 C CA . GLN A 1 85 ? 8.477 -15.906 -1.125 1.00 81.25 85 GLN A CA 1
ATOM 644 C C . GLN A 1 85 ? 7.188 -16.143 -1.918 1.00 81.25 85 GLN A C 1
ATOM 646 O O . GLN A 1 85 ? 6.329 -15.267 -1.969 1.00 81.25 85 GLN A O 1
ATOM 651 N N . ALA A 1 86 ? 7.013 -17.341 -2.485 1.00 81.88 86 ALA A N 1
ATOM 652 C CA . ALA A 1 86 ? 5.782 -17.706 -3.182 1.00 81.88 86 ALA A CA 1
ATOM 653 C C . ALA A 1 86 ? 4.559 -17.661 -2.248 1.00 81.88 86 ALA A C 1
ATOM 655 O O . ALA A 1 86 ? 3.514 -17.139 -2.628 1.00 81.88 86 ALA A O 1
ATOM 656 N N . ALA A 1 87 ? 4.694 -18.159 -1.014 1.00 83.00 87 ALA A N 1
ATOM 657 C CA . ALA A 1 87 ? 3.629 -18.114 -0.014 1.00 83.00 87 ALA A CA 1
ATOM 658 C C . ALA A 1 87 ? 3.295 -16.676 0.416 1.00 83.00 87 ALA A C 1
ATOM 660 O O . ALA A 1 87 ? 2.121 -16.333 0.528 1.00 83.00 87 ALA A O 1
ATOM 661 N N . GLN A 1 88 ? 4.305 -15.823 0.607 1.00 86.38 88 GLN A N 1
ATOM 662 C CA . GLN A 1 88 ? 4.111 -14.404 0.922 1.00 86.38 88 GLN A CA 1
ATOM 663 C C . GLN A 1 88 ? 3.387 -13.668 -0.206 1.00 86.38 88 GLN A C 1
ATOM 665 O O . GLN A 1 88 ? 2.453 -12.914 0.052 1.00 86.38 88 GLN A O 1
ATOM 670 N N . LEU A 1 89 ? 3.774 -13.923 -1.456 1.00 87.19 89 LEU A N 1
ATOM 671 C CA . LEU A 1 89 ? 3.113 -13.333 -2.611 1.00 87.19 89 LEU A CA 1
ATOM 672 C C . LEU A 1 89 ? 1.661 -13.810 -2.731 1.00 87.19 89 LEU A C 1
ATOM 674 O O . LEU A 1 89 ? 0.765 -12.993 -2.921 1.00 87.19 89 LEU A O 1
ATOM 678 N N . ALA A 1 90 ? 1.414 -15.112 -2.575 1.00 86.94 90 ALA A N 1
ATOM 679 C CA . ALA A 1 90 ? 0.063 -15.662 -2.597 1.00 86.94 90 ALA A CA 1
ATOM 680 C C . ALA A 1 90 ? -0.818 -15.059 -1.490 1.00 86.94 90 ALA A C 1
ATOM 682 O O . ALA A 1 90 ? -1.972 -14.720 -1.743 1.00 86.94 90 ALA A O 1
ATOM 683 N N . ALA A 1 91 ? -0.274 -14.880 -0.283 1.00 90.69 91 ALA A N 1
ATOM 684 C CA . ALA A 1 91 ? -0.982 -14.258 0.831 1.00 90.69 91 ALA A CA 1
ATOM 685 C C . ALA A 1 91 ? -1.306 -12.780 0.560 1.00 90.69 91 ALA A C 1
ATOM 687 O O . ALA A 1 91 ? -2.441 -12.360 0.782 1.00 90.69 91 ALA A O 1
ATOM 688 N N . LEU A 1 92 ? -0.357 -12.018 0.010 1.00 92.31 92 LEU A N 1
ATOM 689 C CA . LEU A 1 92 ? -0.580 -10.635 -0.411 1.00 92.31 92 LEU A CA 1
ATOM 690 C C . LEU A 1 92 ? -1.667 -10.532 -1.490 1.00 92.31 92 LEU A C 1
ATOM 692 O O . LEU A 1 92 ? -2.558 -9.696 -1.376 1.00 92.31 92 LEU A O 1
ATOM 696 N N . VAL A 1 93 ? -1.621 -11.379 -2.523 1.00 91.38 93 VAL A N 1
ATOM 697 C CA . VAL A 1 93 ? -2.649 -11.402 -3.579 1.00 91.38 93 VAL A CA 1
ATOM 698 C C . VAL A 1 93 ? -4.013 -11.738 -2.980 1.00 91.38 93 VAL A C 1
ATOM 700 O O . VAL A 1 93 ? -4.979 -11.017 -3.212 1.00 91.38 93 VAL A O 1
ATOM 703 N N . ALA A 1 94 ? -4.089 -12.775 -2.142 1.00 92.56 94 ALA A N 1
ATOM 704 C CA . ALA A 1 94 ? -5.326 -13.149 -1.465 1.00 92.56 94 ALA A CA 1
ATOM 705 C C . ALA A 1 94 ? -5.866 -12.018 -0.579 1.00 92.56 94 ALA A C 1
ATOM 707 O O . ALA A 1 94 ? -7.077 -11.827 -0.493 1.00 92.56 94 ALA A O 1
ATOM 708 N N . PHE A 1 95 ? -4.988 -11.264 0.081 1.00 93.88 95 PHE A N 1
ATOM 709 C CA . PHE A 1 95 ? -5.370 -10.075 0.829 1.00 93.88 95 PHE A CA 1
ATOM 710 C C . PHE A 1 95 ? -5.956 -8.996 -0.085 1.00 93.88 95 PHE A C 1
ATOM 712 O O . PHE A 1 95 ? -7.074 -8.553 0.164 1.00 93.88 95 PHE A O 1
ATOM 719 N N . LEU A 1 96 ? -5.263 -8.613 -1.161 1.00 92.19 96 LEU A N 1
ATOM 720 C CA . LEU A 1 96 ? -5.737 -7.583 -2.092 1.00 92.19 96 LEU A CA 1
ATOM 721 C C . LEU A 1 96 ? -7.089 -7.952 -2.724 1.00 92.19 96 LEU A C 1
ATOM 723 O O . LEU A 1 96 ? -7.965 -7.095 -2.816 1.00 92.19 96 LEU A O 1
ATOM 727 N N . GLU A 1 97 ? -7.299 -9.222 -3.076 1.00 91.12 97 GLU A N 1
ATOM 728 C CA . GLU A 1 97 ? -8.588 -9.710 -3.585 1.00 91.12 97 GLU A CA 1
ATOM 729 C C . GLU A 1 97 ? -9.713 -9.570 -2.553 1.00 91.12 97 GLU A C 1
ATOM 731 O O . GLU A 1 97 ? -10.795 -9.079 -2.873 1.00 91.12 97 GLU A O 1
ATOM 736 N N . ARG A 1 98 ? -9.471 -9.918 -1.281 1.00 93.12 98 ARG A N 1
ATOM 737 C CA . ARG A 1 98 ? -10.472 -9.698 -0.221 1.00 93.12 98 ARG A CA 1
ATOM 738 C C . ARG A 1 98 ? -10.776 -8.216 -0.026 1.00 93.12 98 ARG A C 1
ATOM 740 O O . ARG A 1 98 ? -11.939 -7.846 0.114 1.00 93.12 98 ARG A O 1
ATOM 747 N N . GLN A 1 99 ? -9.750 -7.369 -0.063 1.00 90.88 99 GLN A N 1
ATOM 748 C CA . GLN A 1 99 ? -9.907 -5.920 0.068 1.00 90.88 99 GLN A CA 1
ATOM 749 C C . GLN A 1 99 ? -10.714 -5.324 -1.099 1.00 90.88 99 GLN A C 1
ATOM 751 O O . GLN A 1 99 ? -11.468 -4.369 -0.918 1.00 90.88 99 GLN A O 1
ATOM 756 N N . LYS A 1 100 ? -10.630 -5.927 -2.291 1.00 88.88 100 LYS A N 1
ATOM 757 C CA . LYS A 1 100 ? -11.382 -5.514 -3.484 1.00 88.88 100 LYS A CA 1
ATOM 758 C C . LYS A 1 100 ? -12.883 -5.696 -3.312 1.00 88.88 100 LYS A C 1
ATOM 760 O O . LYS A 1 100 ? -13.649 -4.859 -3.776 1.00 88.88 100 LYS A O 1
ATOM 765 N N . LEU A 1 101 ? -13.295 -6.747 -2.602 1.00 86.81 101 LEU A N 1
ATOM 766 C CA . LEU A 1 101 ? -14.703 -7.040 -2.322 1.00 86.81 101 LEU A CA 1
ATOM 767 C C . LEU A 1 101 ? -15.344 -6.040 -1.349 1.00 86.81 101 LEU A C 1
ATOM 769 O O . LEU A 1 101 ? -16.553 -5.831 -1.407 1.00 86.81 101 LEU A O 1
ATOM 773 N N . VAL A 1 102 ? -14.553 -5.433 -0.459 1.00 84.88 102 VAL A N 1
ATOM 774 C CA . VAL A 1 102 ? -15.035 -4.455 0.536 1.00 84.88 102 VAL A CA 1
ATOM 775 C C . VAL A 1 102 ? -14.834 -3.001 0.096 1.00 84.88 102 VAL A C 1
ATOM 777 O O . VAL A 1 102 ? -15.398 -2.083 0.694 1.00 84.88 102 VAL A O 1
ATOM 780 N N . ALA A 1 103 ? -14.049 -2.758 -0.956 1.00 81.56 103 ALA A N 1
ATOM 781 C CA . ALA A 1 103 ? -13.879 -1.432 -1.531 1.00 81.56 103 ALA A CA 1
ATOM 782 C C . ALA A 1 103 ? -15.163 -0.992 -2.257 1.00 81.56 103 ALA A C 1
ATOM 784 O O . ALA A 1 103 ? -15.613 -1.646 -3.191 1.00 81.56 103 ALA A O 1
ATOM 785 N N . ALA A 1 104 ? -15.734 0.153 -1.863 1.00 78.06 104 ALA A N 1
ATOM 786 C CA . ALA A 1 104 ? -16.988 0.673 -2.431 1.00 78.06 104 ALA A CA 1
ATOM 787 C C . ALA A 1 104 ? -16.957 0.885 -3.959 1.00 78.06 104 ALA A C 1
ATOM 789 O O . ALA A 1 104 ? -17.983 0.815 -4.626 1.00 78.06 104 ALA A O 1
ATOM 790 N N . ASP A 1 105 ? -15.775 1.159 -4.498 1.00 80.50 105 ASP A N 1
ATOM 791 C CA . ASP A 1 105 ? -15.460 1.377 -5.909 1.00 80.50 105 ASP A CA 1
ATOM 792 C C . ASP A 1 105 ? -14.777 0.162 -6.562 1.00 80.50 105 ASP A C 1
ATOM 794 O O . ASP A 1 105 ? -14.402 0.229 -7.727 1.00 80.50 105 ASP A O 1
ATOM 798 N N . GLY A 1 106 ? -14.588 -0.938 -5.824 1.00 77.94 106 GLY A N 1
ATOM 799 C CA . GLY A 1 106 ? -13.889 -2.132 -6.301 1.00 77.94 106 GLY A CA 1
ATOM 800 C C . GLY A 1 106 ? -12.391 -1.933 -6.560 1.00 77.94 106 GLY A C 1
ATOM 801 O O . GLY A 1 106 ? -11.769 -2.790 -7.187 1.00 77.94 106 GLY A O 1
ATOM 802 N N . GLU A 1 107 ? -11.795 -0.828 -6.098 1.00 83.38 107 GLU A N 1
ATOM 803 C CA . GLU A 1 107 ? -10.391 -0.486 -6.347 1.00 83.38 107 GLU A CA 1
ATOM 804 C C . GLU A 1 107 ? -9.604 -0.353 -5.038 1.00 83.38 107 GLU A C 1
ATOM 806 O O . GLU A 1 107 ? -9.762 0.600 -4.273 1.00 83.38 107 GLU A O 1
ATOM 811 N N . VAL A 1 108 ? -8.709 -1.314 -4.802 1.00 90.69 108 VAL A N 1
ATOM 812 C CA . VAL A 1 108 ? -7.787 -1.329 -3.650 1.00 90.69 108 VAL A CA 1
ATOM 813 C C . VAL A 1 108 ? -6.501 -0.592 -3.974 1.00 90.69 108 VAL A C 1
ATOM 815 O O . VAL A 1 108 ? -5.974 0.134 -3.139 1.00 90.69 108 VAL A O 1
ATOM 818 N N . VAL A 1 109 ? -5.994 -0.776 -5.190 1.00 90.12 109 VAL A N 1
ATOM 819 C CA . VAL A 1 109 ? -4.761 -0.158 -5.671 1.00 90.12 109 VAL A CA 1
ATOM 820 C C . VAL A 1 109 ? -5.117 0.766 -6.824 1.00 90.12 109 VAL A C 1
ATOM 822 O O . VAL A 1 109 ? -5.726 0.336 -7.799 1.00 90.12 109 VAL A O 1
ATOM 825 N N . ARG A 1 110 ? -4.735 2.035 -6.707 1.00 89.06 110 ARG A N 1
ATOM 826 C CA . ARG A 1 110 ? -4.904 3.062 -7.736 1.00 89.06 110 ARG A CA 1
ATOM 827 C C . ARG A 1 110 ? -3.536 3.567 -8.156 1.00 89.06 110 ARG A C 1
ATOM 829 O O . ARG A 1 110 ? -2.683 3.808 -7.305 1.00 89.06 110 ARG A O 1
ATOM 836 N N . LEU A 1 111 ? -3.344 3.760 -9.454 1.00 86.12 111 LEU A N 1
ATOM 837 C CA . LEU A 1 111 ? -2.170 4.451 -9.976 1.00 86.12 111 LEU A CA 1
ATOM 838 C C . LEU A 1 111 ? -2.461 5.948 -10.056 1.00 86.12 111 LEU A C 1
ATOM 840 O O . LEU A 1 111 ? -3.564 6.364 -10.414 1.00 86.12 111 LEU A O 1
ATOM 844 N N . TRP A 1 112 ? -1.471 6.763 -9.716 1.00 84.31 112 TRP A N 1
ATOM 845 C CA . TRP A 1 112 ? -1.526 8.196 -9.953 1.00 84.31 112 TRP A CA 1
ATOM 846 C C . TRP A 1 112 ? -1.540 8.489 -11.460 1.00 84.31 112 TRP A C 1
ATOM 848 O O . TRP A 1 112 ? -0.721 7.955 -12.206 1.00 84.31 112 TRP A O 1
ATOM 858 N N . ARG A 1 113 ? -2.467 9.355 -11.890 1.00 81.38 113 ARG A N 1
ATOM 859 C CA . ARG A 1 113 ? -2.691 9.719 -13.303 1.00 81.38 113 ARG A CA 1
ATOM 860 C C . ARG A 1 113 ? -2.205 11.118 -13.686 1.00 81.38 113 ARG A C 1
ATOM 862 O O . ARG A 1 113 ? -2.437 11.538 -14.812 1.00 81.38 113 ARG A O 1
ATOM 869 N N . GLY A 1 114 ? -1.632 11.878 -12.756 1.00 76.06 114 GLY A N 1
ATOM 870 C CA . GLY A 1 114 ? -1.133 13.213 -13.083 1.00 76.06 114 GLY A CA 1
ATOM 871 C C . GLY A 1 114 ? 0.129 13.140 -13.940 1.00 76.06 114 GLY A C 1
ATOM 872 O O . GLY A 1 114 ? 0.898 12.190 -13.820 1.00 76.06 114 GLY A O 1
ATOM 873 N N . ASP A 1 115 ? 0.350 14.178 -14.743 1.00 71.88 115 ASP A N 1
ATOM 874 C CA . ASP A 1 115 ? 1.506 14.290 -15.647 1.00 71.88 115 ASP A CA 1
ATOM 875 C C . ASP A 1 115 ? 2.839 14.493 -14.900 1.00 71.88 115 ASP A C 1
ATOM 877 O O . ASP A 1 115 ? 3.922 14.371 -15.472 1.00 71.88 115 ASP A O 1
ATOM 881 N N . GLU A 1 116 ? 2.772 14.825 -13.609 1.00 78.31 116 GLU A N 1
ATOM 882 C CA . GLU A 1 116 ? 3.934 15.036 -12.753 1.00 78.31 116 GLU A CA 1
ATOM 883 C C . GLU A 1 116 ? 4.319 13.778 -11.969 1.00 78.31 116 GLU A C 1
ATOM 885 O O . GLU A 1 116 ? 3.472 12.977 -11.555 1.00 78.31 116 GLU A O 1
ATOM 890 N N . PHE A 1 117 ? 5.620 13.656 -11.691 1.00 77.25 117 PHE A N 1
ATOM 891 C CA . PHE A 1 117 ? 6.174 12.565 -10.899 1.00 77.25 117 PHE A CA 1
ATOM 892 C C . PHE A 1 117 ? 5.564 12.515 -9.492 1.00 77.25 117 PHE A C 1
ATOM 894 O O . PHE A 1 117 ? 5.714 13.433 -8.680 1.00 77.25 117 PHE A O 1
ATOM 901 N N . PHE A 1 118 ? 4.925 11.392 -9.170 1.00 81.88 118 PHE A N 1
ATOM 902 C CA . PHE A 1 118 ? 4.312 11.179 -7.868 1.00 81.88 118 PHE A CA 1
ATOM 903 C C . PHE A 1 118 ? 5.296 10.564 -6.877 1.00 81.88 118 PHE A C 1
ATOM 905 O O . PHE A 1 118 ? 5.560 9.362 -6.892 1.00 81.88 118 PHE A O 1
ATOM 912 N N . HIS A 1 119 ? 5.811 11.390 -5.966 1.00 84.56 119 HIS A N 1
ATOM 913 C CA . HIS A 1 119 ? 6.808 10.958 -4.983 1.00 84.56 119 HIS A CA 1
ATOM 914 C C . HIS A 1 119 ? 6.329 11.010 -3.526 1.00 84.56 119 HIS A C 1
ATOM 916 O O . HIS A 1 119 ? 7.136 10.844 -2.603 1.00 84.56 119 HIS A O 1
ATOM 922 N N . ALA A 1 120 ? 5.037 11.241 -3.295 1.00 88.75 120 ALA A N 1
ATOM 923 C CA . ALA A 1 120 ? 4.476 11.321 -1.952 1.00 88.75 120 ALA A CA 1
ATOM 924 C C . ALA A 1 120 ? 4.504 9.959 -1.244 1.00 88.75 120 ALA A C 1
ATOM 926 O O . ALA A 1 120 ? 4.345 8.910 -1.870 1.00 88.75 120 ALA A O 1
ATOM 927 N N . LYS A 1 121 ? 4.722 9.987 0.075 1.00 94.44 121 LYS A N 1
ATOM 928 C CA . LYS A 1 121 ? 4.724 8.799 0.933 1.00 94.44 121 LYS A CA 1
ATOM 929 C C . LYS A 1 121 ? 4.018 9.129 2.237 1.00 94.44 121 LYS A C 1
ATOM 931 O O . LYS A 1 121 ? 4.487 9.977 3.002 1.00 94.44 121 LYS A O 1
ATOM 936 N N . ALA A 1 122 ? 2.871 8.505 2.454 1.00 95.75 122 ALA A N 1
ATOM 937 C CA . ALA A 1 122 ? 2.030 8.774 3.608 1.00 95.75 122 ALA A CA 1
ATOM 938 C C . ALA A 1 122 ? 1.224 7.539 4.011 1.00 95.75 122 ALA A C 1
ATOM 940 O O . ALA A 1 122 ? 0.843 6.725 3.173 1.00 95.75 122 ALA A O 1
ATOM 941 N N . TYR A 1 123 ? 0.939 7.438 5.302 1.00 94.06 123 TYR A N 1
ATOM 942 C CA . TYR A 1 123 ? 0.172 6.370 5.926 1.00 94.06 123 TYR A CA 1
ATOM 943 C C . TYR A 1 123 ? -0.935 7.033 6.734 1.00 94.06 123 TYR A C 1
ATOM 945 O O . TYR A 1 123 ? -0.662 7.782 7.674 1.00 94.06 123 TYR A O 1
ATOM 953 N N . ILE A 1 124 ? -2.177 6.814 6.322 1.00 93.50 124 ILE A N 1
ATOM 954 C CA . ILE A 1 124 ? -3.351 7.521 6.823 1.00 93.50 124 ILE A CA 1
ATOM 955 C C . ILE A 1 124 ? -4.339 6.464 7.294 1.00 93.50 124 ILE A C 1
ATOM 957 O O . ILE A 1 124 ? -4.729 5.606 6.510 1.00 93.50 124 ILE A O 1
ATOM 961 N N . ALA A 1 125 ? -4.752 6.512 8.552 1.00 91.25 125 ALA A N 1
ATOM 962 C CA . ALA A 1 125 ? -5.754 5.589 9.070 1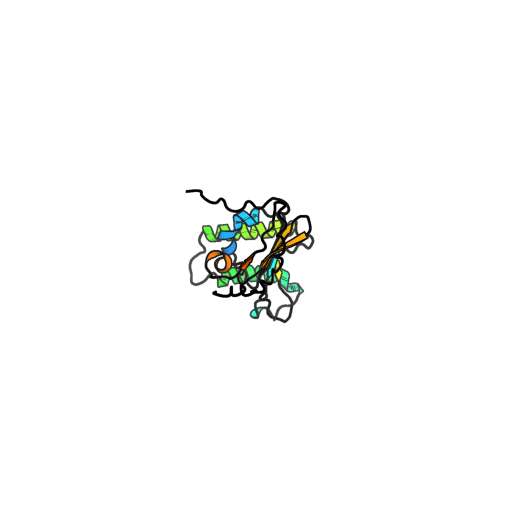.00 91.25 125 ALA A CA 1
ATOM 963 C C . ALA A 1 125 ? -7.046 6.331 9.394 1.00 91.25 125 ALA A C 1
ATOM 965 O O . ALA A 1 125 ? -7.108 7.564 9.336 1.00 91.25 125 ALA A O 1
ATOM 966 N N . ARG A 1 126 ? -8.099 5.577 9.689 1.00 86.38 126 ARG A N 1
ATOM 967 C CA . ARG A 1 126 ? -9.361 6.147 10.152 1.00 86.38 126 ARG A CA 1
ATOM 968 C C . ARG A 1 126 ? -9.410 6.060 11.684 1.00 86.38 126 ARG A C 1
ATOM 970 O O . ARG A 1 126 ? -9.078 5.035 12.251 1.00 86.38 126 ARG A O 1
ATOM 977 N N . GLU A 1 127 ? -9.811 7.132 12.348 1.00 83.25 127 GLU A N 1
ATOM 978 C CA . GLU A 1 127 ? -10.059 7.194 13.797 1.00 83.25 127 GLU A CA 1
ATOM 979 C C . GLU A 1 127 ? -11.366 7.963 13.992 1.00 83.25 127 GLU A C 1
ATOM 981 O O . GLU A 1 127 ? -11.521 9.047 13.426 1.00 83.25 127 GLU A O 1
ATOM 986 N N . ASP A 1 128 ? -12.338 7.417 14.729 1.00 82.88 128 ASP A N 1
ATOM 987 C CA . ASP A 1 128 ? -13.636 8.070 14.983 1.00 82.88 128 ASP A CA 1
ATOM 988 C C . ASP A 1 128 ? -14.293 8.653 13.718 1.00 82.88 128 ASP A C 1
ATOM 990 O O . ASP A 1 128 ? -14.749 9.800 13.671 1.00 82.88 128 ASP A O 1
ATOM 994 N N . ASN A 1 129 ? -14.311 7.855 12.648 1.00 78.75 129 ASN A N 1
ATOM 995 C CA . ASN A 1 129 ? -14.797 8.233 11.319 1.00 78.75 129 ASN A CA 1
ATOM 996 C C . ASN A 1 129 ? -14.029 9.356 10.592 1.00 78.75 129 ASN A C 1
ATOM 998 O O . ASN A 1 129 ? -14.475 9.780 9.525 1.00 78.75 129 ASN A O 1
ATOM 1002 N N . LYS A 1 130 ? -12.870 9.795 11.084 1.00 84.62 130 LYS A N 1
ATOM 1003 C CA . LYS A 1 130 ? -12.017 10.812 10.451 1.00 84.62 130 LYS A CA 1
ATOM 1004 C C . LYS A 1 130 ? -10.737 10.193 9.905 1.00 84.62 130 LYS A C 1
ATOM 1006 O O . LYS A 1 130 ? -10.210 9.258 10.490 1.00 84.62 130 LYS A O 1
ATOM 1011 N N . TRP A 1 131 ? -10.227 10.729 8.801 1.00 86.81 131 TRP A N 1
ATOM 1012 C CA . TRP A 1 131 ? -8.910 10.359 8.282 1.00 86.81 131 TRP A CA 1
ATOM 1013 C C . TRP A 1 131 ? -7.816 11.106 9.043 1.00 86.81 131 TRP A C 1
ATOM 1015 O O . TRP A 1 131 ? -7.854 12.335 9.129 1.00 86.81 131 TRP A O 1
ATOM 1025 N N . VAL A 1 132 ? -6.848 10.363 9.572 1.00 88.38 132 VAL A N 1
ATOM 1026 C CA . VAL A 1 132 ? -5.739 10.880 10.373 1.00 88.38 132 VAL A CA 1
ATOM 1027 C C . VAL A 1 132 ? -4.412 10.433 9.751 1.00 88.38 132 VAL A C 1
ATOM 1029 O O . VAL A 1 132 ? -4.209 9.233 9.544 1.00 88.38 132 VAL A O 1
ATOM 1032 N N . PRO A 1 133 ? -3.501 11.363 9.406 1.00 89.50 133 PRO A N 1
ATOM 1033 C CA . PRO A 1 133 ? -2.188 11.010 8.882 1.00 89.50 133 PRO A CA 1
ATOM 1034 C C . PRO A 1 133 ? -1.284 10.516 10.016 1.00 89.50 133 PRO A C 1
ATOM 1036 O O . PRO A 1 133 ? -0.749 11.304 10.786 1.00 89.50 133 PRO A O 1
ATOM 1039 N N . TYR A 1 134 ? -1.064 9.209 10.098 1.00 89.25 134 TYR A N 1
ATOM 1040 C CA . TYR A 1 134 ? -0.189 8.619 11.109 1.00 89.25 134 TYR A CA 1
ATOM 1041 C C . TYR A 1 134 ? 1.285 8.805 10.789 1.00 89.25 134 TYR A C 1
ATOM 1043 O O . TYR A 1 134 ? 2.072 9.048 11.696 1.00 89.25 134 TYR A O 1
ATOM 1051 N N . GLY A 1 135 ? 1.668 8.691 9.519 1.00 91.56 135 GLY A N 1
ATOM 1052 C CA . GLY A 1 135 ? 3.063 8.765 9.105 1.00 91.56 135 GLY A CA 1
ATOM 1053 C C . GLY A 1 135 ? 3.216 9.483 7.779 1.00 91.56 135 GLY A C 1
ATOM 1054 O O . GLY A 1 135 ? 2.514 9.165 6.825 1.00 91.56 135 GLY A O 1
ATOM 1055 N N . ILE A 1 136 ? 4.151 10.424 7.696 1.00 94.62 136 ILE A N 1
ATOM 1056 C CA . ILE A 1 136 ? 4.535 11.090 6.444 1.00 94.62 136 ILE A CA 1
ATOM 1057 C C . ILE A 1 136 ? 6.056 11.190 6.419 1.00 94.62 136 ILE A C 1
ATOM 1059 O O . ILE A 1 136 ? 6.666 11.572 7.418 1.00 94.62 136 ILE A O 1
ATOM 1063 N N . GLY A 1 137 ? 6.689 10.863 5.295 1.00 93.12 137 GLY A N 1
ATOM 1064 C CA . GLY A 1 137 ? 8.145 10.944 5.221 1.00 93.12 137 GLY A CA 1
ATOM 1065 C C . GLY A 1 137 ? 8.745 10.357 3.956 1.00 93.12 137 GLY A C 1
ATOM 1066 O O . GLY A 1 137 ? 8.193 10.516 2.871 1.00 93.12 137 GLY A O 1
ATOM 1067 N N . SER A 1 138 ? 9.907 9.718 4.087 1.00 92.88 138 SER A N 1
ATOM 1068 C CA . SER A 1 138 ? 10.682 9.203 2.952 1.00 92.88 138 SER A CA 1
ATOM 1069 C C . SER A 1 138 ? 10.523 7.697 2.696 1.00 92.88 138 SER A C 1
ATOM 1071 O O . SER A 1 138 ? 10.943 7.225 1.640 1.00 92.88 138 SER A O 1
ATOM 1073 N N . ALA A 1 139 ? 9.840 6.955 3.578 1.00 92.94 139 ALA A N 1
ATOM 1074 C CA . ALA A 1 139 ? 9.658 5.506 3.453 1.00 92.94 139 ALA A CA 1
ATOM 1075 C C . ALA A 1 139 ? 8.565 5.113 2.441 1.00 92.94 139 ALA A C 1
ATOM 1077 O O . ALA A 1 139 ? 7.374 5.327 2.682 1.00 92.94 139 ALA A O 1
ATOM 1078 N N . ASN A 1 140 ? 8.961 4.500 1.319 1.00 92.50 140 ASN A N 1
ATOM 1079 C CA . ASN A 1 140 ? 8.024 3.852 0.391 1.00 92.50 140 ASN A CA 1
ATOM 1080 C C . ASN A 1 140 ? 7.389 2.602 1.021 1.00 92.50 140 ASN A C 1
ATOM 1082 O O . ASN A 1 140 ? 7.969 1.988 1.916 1.00 92.50 140 ASN A O 1
ATOM 1086 N N . PHE A 1 141 ? 6.255 2.170 0.466 1.00 91.81 141 PHE A N 1
ATOM 1087 C CA . PHE A 1 141 ? 5.572 0.915 0.792 1.00 91.81 141 PHE A CA 1
ATOM 1088 C C . PHE A 1 141 ? 6.315 -0.307 0.216 1.00 91.81 141 PHE A C 1
ATOM 1090 O O . PHE A 1 141 ? 5.815 -1.058 -0.621 1.00 91.81 141 PHE A O 1
ATOM 1097 N N . THR A 1 142 ? 7.565 -0.480 0.636 1.00 89.38 142 THR A N 1
ATOM 1098 C CA . THR A 1 142 ? 8.456 -1.573 0.240 1.00 89.38 142 THR A CA 1
ATOM 1099 C C . THR A 1 142 ? 9.125 -2.158 1.477 1.00 89.38 142 THR A C 1
ATOM 1101 O O . THR A 1 142 ? 9.245 -1.492 2.506 1.00 89.38 142 THR A O 1
ATOM 1104 N N . PHE A 1 143 ? 9.620 -3.394 1.379 1.00 87.50 143 PHE A N 1
ATOM 1105 C CA . PHE A 1 143 ? 10.394 -4.007 2.463 1.00 87.50 143 PHE A CA 1
ATOM 1106 C C . PHE A 1 143 ? 11.579 -3.126 2.894 1.00 87.50 143 PHE A C 1
ATOM 1108 O O . PHE A 1 143 ? 11.769 -2.848 4.076 1.00 87.50 143 PHE A O 1
ATOM 1115 N N . ASN A 1 144 ? 12.368 -2.643 1.930 1.00 85.00 144 ASN A N 1
ATOM 1116 C CA . ASN A 1 144 ? 13.553 -1.845 2.236 1.00 85.00 144 ASN A CA 1
ATOM 1117 C C . ASN A 1 144 ? 13.190 -0.494 2.857 1.00 85.00 144 ASN A C 1
ATOM 1119 O O . ASN A 1 144 ? 13.810 -0.122 3.852 1.00 85.00 144 ASN A O 1
ATOM 1123 N N . GLY A 1 145 ? 12.170 0.194 2.331 1.00 85.94 145 GLY A N 1
ATOM 1124 C CA . GLY A 1 145 ? 11.707 1.472 2.878 1.00 85.94 145 GLY A CA 1
ATOM 1125 C C . GLY A 1 145 ? 11.231 1.356 4.327 1.00 85.94 145 GLY A C 1
ATOM 1126 O O . GLY A 1 145 ? 11.441 2.261 5.121 1.00 85.94 145 GLY A O 1
ATOM 1127 N N . LEU A 1 146 ? 10.647 0.220 4.708 1.00 87.81 146 LEU A N 1
ATOM 1128 C CA . LEU A 1 146 ? 10.076 0.041 6.044 1.00 87.81 146 LEU A CA 1
ATOM 1129 C C . LEU A 1 146 ? 10.993 -0.684 7.035 1.00 87.81 146 LEU A C 1
ATOM 1131 O O . LEU A 1 146 ? 10.705 -0.684 8.229 1.00 87.81 146 LEU A O 1
ATOM 1135 N N . SER A 1 147 ? 12.071 -1.334 6.584 1.00 85.50 147 SER A N 1
ATOM 1136 C CA . SER A 1 147 ? 12.876 -2.197 7.468 1.00 85.50 147 SER A CA 1
ATOM 1137 C C . SER A 1 147 ? 14.389 -2.088 7.331 1.00 85.50 147 SER A C 1
ATOM 1139 O O . SER A 1 147 ? 15.093 -2.547 8.229 1.00 85.50 147 SER A O 1
ATOM 1141 N N . ARG A 1 148 ? 14.928 -1.527 6.241 1.00 81.31 148 ARG A N 1
ATOM 1142 C CA . ARG A 1 148 ? 16.389 -1.493 6.020 1.00 81.31 148 ARG A CA 1
ATOM 1143 C C . ARG A 1 148 ? 16.949 -0.100 5.799 1.00 81.31 148 ARG A C 1
ATOM 1145 O O . ARG A 1 148 ? 18.037 0.201 6.288 1.00 81.31 148 ARG A O 1
ATOM 1152 N N . ASN A 1 149 ? 16.241 0.725 5.045 1.00 87.75 149 ASN A N 1
ATOM 1153 C CA . ASN A 1 149 ? 16.704 2.055 4.707 1.00 87.75 149 ASN A CA 1
ATOM 1154 C C . ASN A 1 149 ? 16.682 2.970 5.933 1.00 87.75 149 ASN A C 1
ATOM 1156 O O . ASN A 1 149 ? 15.872 2.825 6.849 1.00 87.75 149 ASN A O 1
ATOM 1160 N N . ARG A 1 150 ? 17.571 3.964 5.920 1.00 89.62 150 ARG A N 1
ATOM 1161 C CA . ARG A 1 150 ? 17.518 5.079 6.865 1.00 89.62 150 ARG A CA 1
ATOM 1162 C C . ARG A 1 150 ? 16.513 6.097 6.351 1.00 89.62 150 ARG A C 1
ATOM 1164 O O . ARG A 1 150 ? 16.887 7.025 5.642 1.00 89.62 150 ARG A O 1
ATOM 1171 N N . GLU A 1 151 ? 15.252 5.886 6.689 1.00 92.00 151 GLU A N 1
ATOM 1172 C CA . GLU A 1 151 ? 14.167 6.781 6.304 1.00 92.00 151 GLU A CA 1
ATOM 1173 C C . GLU A 1 151 ? 13.863 7.797 7.408 1.00 92.00 151 GLU A C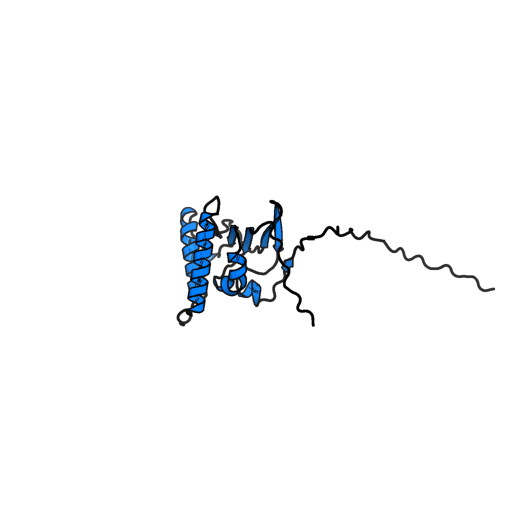 1
ATOM 1175 O O . GLU A 1 151 ? 13.953 7.496 8.601 1.00 92.00 151 GLU A O 1
ATOM 1180 N N . LEU A 1 152 ? 13.480 9.009 7.008 1.00 92.44 152 LEU A N 1
ATOM 1181 C CA . LEU A 1 152 ? 12.958 10.025 7.912 1.00 92.44 152 LEU A CA 1
ATOM 1182 C C . LEU A 1 152 ? 11.433 10.000 7.851 1.00 92.44 152 LEU A C 1
ATOM 1184 O O . LEU A 1 152 ? 10.850 10.191 6.786 1.00 92.44 152 LEU A O 1
ATOM 1188 N N . MET A 1 153 ? 10.796 9.807 9.005 1.00 92.44 153 MET A N 1
ATOM 1189 C CA . MET A 1 153 ? 9.342 9.783 9.143 1.00 92.44 153 MET A CA 1
ATOM 1190 C C . MET A 1 153 ? 8.903 10.742 10.245 1.00 92.44 153 MET A C 1
ATOM 1192 O O . MET A 1 153 ? 9.420 10.699 11.361 1.00 92.44 153 MET A O 1
ATOM 1196 N N . GLY A 1 154 ? 7.932 11.595 9.933 1.00 91.81 154 GLY A N 1
ATOM 1197 C CA . GLY A 1 154 ? 7.130 12.290 10.928 1.00 91.81 154 GLY A CA 1
ATOM 1198 C C . GLY A 1 154 ? 5.947 11.410 11.308 1.00 91.81 154 GLY A C 1
ATOM 1199 O O . GLY A 1 154 ? 5.171 11.030 10.432 1.00 91.81 154 GLY A O 1
ATOM 1200 N N . TRP A 1 155 ? 5.819 11.092 12.596 1.00 89.25 155 TRP A N 1
ATOM 1201 C CA . TRP A 1 155 ? 4.706 10.305 13.123 1.00 89.25 155 TRP A CA 1
ATOM 1202 C C . TRP A 1 155 ? 3.750 11.193 13.912 1.00 89.25 155 TRP A C 1
ATOM 1204 O O . TRP A 1 155 ? 4.182 11.961 14.775 1.00 89.25 155 TRP A O 1
ATOM 1214 N N . GLN A 1 156 ? 2.454 11.070 13.643 1.00 83.31 156 GLN A N 1
ATOM 1215 C CA . GLN A 1 156 ? 1.428 11.629 14.506 1.00 83.31 156 GLN A CA 1
ATOM 1216 C C . GLN A 1 156 ? 1.194 10.669 15.670 1.00 83.31 156 GLN A C 1
ATOM 1218 O O . GLN A 1 156 ? 0.834 9.509 15.486 1.00 83.31 156 GLN A O 1
ATOM 1223 N N . GLN A 1 157 ? 1.389 11.167 16.886 1.00 73.94 157 GLN A N 1
ATOM 1224 C CA . GLN A 1 157 ? 1.020 10.440 18.089 1.00 73.94 157 GLN A CA 1
ATOM 1225 C C . GLN A 1 157 ? -0.430 10.785 18.434 1.00 73.94 157 GLN A C 1
ATOM 1227 O O . GLN A 1 157 ? -0.725 11.932 18.779 1.00 73.94 157 GLN A O 1
ATOM 1232 N N . SER A 1 158 ? -1.338 9.811 18.325 1.00 64.19 158 SER A N 1
ATOM 1233 C CA . SER A 1 158 ? -2.691 9.966 18.864 1.00 64.19 158 SER A CA 1
ATOM 1234 C C . SER A 1 158 ? -2.590 9.968 20.391 1.00 64.19 158 SER A C 1
ATOM 1236 O O . SER A 1 158 ? -2.034 9.050 20.997 1.00 64.19 158 SER A O 1
ATOM 1238 N N . LEU A 1 159 ? -3.043 11.051 21.024 1.00 54.75 159 LEU A N 1
ATOM 1239 C CA . LEU A 1 159 ? -3.127 11.158 22.480 1.00 54.75 159 LEU A CA 1
ATOM 1240 C C . LEU A 1 159 ? -4.418 10.466 22.927 1.00 54.75 159 LEU A C 1
ATOM 1242 O O . LEU A 1 159 ? -5.365 11.125 23.359 1.00 54.75 159 LEU A O 1
ATOM 1246 N N . ALA A 1 160 ? -4.462 9.142 22.804 1.00 46.91 160 ALA A N 1
ATOM 1247 C CA . ALA A 1 160 ? -5.443 8.332 23.510 1.00 46.91 160 ALA A CA 1
ATOM 1248 C C . ALA A 1 160 ? -5.087 8.390 25.004 1.00 46.91 160 ALA A C 1
ATOM 1250 O O . ALA A 1 160 ? -4.255 7.625 25.471 1.00 46.91 160 ALA A O 1
ATOM 1251 N N . ASP A 1 161 ? -5.561 9.454 25.665 1.00 45.28 161 ASP A N 1
ATOM 1252 C CA . ASP A 1 161 ? -5.739 9.646 27.114 1.00 45.28 161 ASP A CA 1
ATOM 1253 C C . ASP A 1 161 ? -5.616 11.134 27.470 1.00 45.28 161 ASP A C 1
ATOM 1255 O O . ASP A 1 161 ? -4.581 11.587 27.957 1.00 45.28 161 ASP A O 1
ATOM 1259 N N . GLY A 1 162 ? -6.680 11.913 27.234 1.00 42.16 162 GLY A N 1
ATOM 1260 C CA . GLY A 1 162 ? -7.114 13.051 28.071 1.00 42.16 162 GLY A CA 1
ATOM 1261 C C . GLY A 1 162 ? -6.118 14.150 28.489 1.00 42.16 162 GLY A C 1
ATOM 1262 O O . GLY A 1 162 ? -6.473 15.010 29.295 1.00 42.16 162 GLY A O 1
ATOM 1263 N N . LYS A 1 163 ? -4.887 14.186 27.984 1.00 40.16 163 LYS A N 1
ATOM 1264 C CA . LYS A 1 163 ? -3.882 15.189 28.329 1.00 40.16 163 LYS A CA 1
ATOM 1265 C C . LYS A 1 163 ? -3.679 16.073 27.123 1.00 40.16 163 LYS A C 1
ATOM 1267 O O . LYS A 1 163 ? -2.825 15.825 26.280 1.00 40.16 163 LYS A O 1
ATOM 1272 N N . SER A 1 164 ? -4.472 17.145 27.071 1.00 37.78 164 SER A N 1
ATOM 1273 C CA . SER A 1 164 ? -4.211 18.250 26.157 1.00 37.78 164 SER A CA 1
ATOM 1274 C C . SER A 1 164 ? -2.747 18.654 26.314 1.00 37.78 164 SER A C 1
ATOM 1276 O O . SER A 1 164 ? -2.323 19.031 27.414 1.00 37.78 164 SER A O 1
ATOM 1278 N N . CYS A 1 165 ? -1.984 18.595 25.229 1.00 40.91 165 CYS A N 1
ATOM 1279 C CA . CYS A 1 165 ? -0.691 19.243 25.164 1.00 40.91 165 CYS A CA 1
ATOM 1280 C C . CYS A 1 165 ? -0.939 20.738 25.415 1.00 40.91 165 CYS A C 1
ATOM 1282 O O . CYS A 1 165 ? -1.459 21.446 24.550 1.00 40.91 165 CYS A O 1
ATOM 1284 N N . ARG A 1 166 ? -0.662 21.223 26.635 1.00 35.00 166 ARG A N 1
ATOM 1285 C CA . ARG A 1 166 ? -0.709 22.659 26.917 1.00 35.00 166 ARG A CA 1
ATOM 1286 C C . ARG A 1 166 ? 0.320 23.298 25.997 1.00 35.00 166 ARG A C 1
ATOM 1288 O O . ARG A 1 166 ? 1.511 23.024 26.121 1.00 35.00 166 ARG A O 1
ATOM 1295 N N . ARG A 1 167 ? -0.158 24.117 25.057 1.00 38.00 167 ARG A N 1
ATOM 1296 C CA . ARG A 1 167 ? 0.678 25.028 24.274 1.00 38.00 167 ARG A CA 1
ATOM 1297 C C . ARG A 1 167 ? 1.630 25.719 25.242 1.00 38.00 167 ARG A C 1
ATOM 1299 O O . ARG A 1 167 ? 1.171 26.344 26.197 1.00 38.00 167 ARG A O 1
ATOM 1306 N N . GLY A 1 168 ? 2.930 25.554 25.011 1.00 35.56 168 GLY A N 1
ATOM 1307 C CA . GLY A 1 168 ? 3.955 26.284 25.735 1.00 35.56 168 GLY A CA 1
ATOM 1308 C C . GLY A 1 168 ? 3.660 27.769 25.599 1.00 35.56 168 GLY A C 1
ATOM 1309 O O . GLY A 1 168 ? 3.812 28.343 24.524 1.00 35.56 168 GLY A O 1
ATOM 1310 N N . SER A 1 169 ? 3.188 28.382 26.680 1.00 36.31 169 SER A N 1
ATOM 1311 C CA . SER A 1 169 ? 3.248 29.823 26.834 1.00 36.31 169 SER A CA 1
ATOM 1312 C C . SER A 1 169 ? 4.725 30.181 26.794 1.00 36.31 169 SER A C 1
ATOM 1314 O O . SER A 1 169 ? 5.476 29.840 27.709 1.00 36.31 169 SER A O 1
ATOM 1316 N N . SER A 1 170 ? 5.142 30.815 25.705 1.00 35.84 170 SER A N 1
ATOM 1317 C CA . SER A 1 170 ? 6.413 31.506 25.591 1.00 35.84 170 SER A CA 1
ATOM 1318 C C . SER A 1 170 ? 6.506 32.524 26.726 1.00 35.84 170 SER A C 1
ATOM 1320 O O . SER A 1 170 ? 5.999 33.639 26.622 1.00 35.84 170 SER A O 1
ATOM 1322 N N . VAL A 1 171 ? 7.127 32.130 27.837 1.00 37.28 171 VAL A N 1
ATOM 1323 C CA . VAL A 1 171 ? 7.637 33.081 28.815 1.00 37.28 171 VAL A CA 1
ATOM 1324 C C . VAL A 1 171 ? 8.897 33.644 28.180 1.00 37.28 171 VAL A C 1
ATOM 1326 O O . VAL A 1 171 ? 9.971 33.050 28.244 1.00 37.28 171 VAL A O 1
ATOM 1329 N N . THR A 1 172 ? 8.752 34.779 27.503 1.00 37.81 172 THR A N 1
ATOM 1330 C CA . THR A 1 172 ? 9.866 35.678 27.216 1.00 37.81 172 THR A CA 1
ATOM 1331 C C . THR A 1 172 ? 10.506 36.052 28.549 1.00 37.81 172 THR A C 1
ATOM 1333 O O . THR A 1 172 ? 10.030 36.939 29.259 1.00 37.81 172 THR A O 1
ATOM 1336 N N . GLY A 1 173 ? 11.562 35.329 28.917 1.00 33.19 173 GLY A N 1
ATOM 1337 C CA . GLY A 1 173 ? 12.447 35.675 30.016 1.00 33.19 173 GLY A CA 1
ATOM 1338 C C . GLY A 1 173 ? 13.193 36.955 29.667 1.00 33.19 173 GLY A C 1
ATOM 1339 O O . GLY A 1 173 ? 14.269 36.919 29.081 1.00 33.19 173 GLY A O 1
ATOM 1340 N N . SER A 1 174 ? 12.604 38.099 30.008 1.00 39.53 174 SER A N 1
ATOM 1341 C CA . SER A 1 174 ? 13.326 39.363 30.104 1.00 39.53 174 SER A CA 1
ATOM 1342 C C . SER A 1 174 ? 14.322 39.228 31.256 1.00 39.53 174 SER A C 1
ATOM 1344 O O . SER A 1 174 ? 13.934 39.231 32.426 1.00 39.53 174 SER A O 1
ATOM 1346 N N . MET A 1 175 ? 15.604 39.054 30.921 1.00 34.69 175 MET A N 1
ATOM 1347 C CA . MET A 1 175 ? 16.715 39.221 31.855 1.00 34.69 175 MET A CA 1
ATOM 1348 C C . MET A 1 175 ? 16.643 40.636 32.439 1.00 34.69 175 MET A C 1
ATOM 1350 O O . MET A 1 175 ? 17.071 41.603 31.812 1.00 34.69 175 MET A O 1
ATOM 1354 N N . ARG A 1 176 ? 16.090 40.764 33.646 1.00 36.03 176 ARG A N 1
ATOM 1355 C CA . ARG A 1 176 ? 16.318 41.930 34.498 1.00 36.03 176 ARG A CA 1
ATOM 1356 C C . ARG A 1 176 ? 17.590 41.671 35.289 1.00 36.03 176 ARG A C 1
ATOM 1358 O O . ARG A 1 176 ? 17.670 40.724 36.067 1.00 36.03 176 ARG A O 1
ATOM 1365 N N . THR A 1 177 ? 18.590 42.501 35.044 1.00 47.75 177 THR A N 1
ATOM 1366 C CA . THR A 1 177 ? 19.812 42.596 35.838 1.00 47.75 177 THR A CA 1
ATOM 1367 C C . THR A 1 177 ? 19.479 42.901 37.306 1.00 47.75 177 THR A C 1
ATOM 1369 O O . THR A 1 177 ? 18.577 43.701 37.572 1.00 47.75 177 THR A O 1
ATOM 1372 N N . PRO A 1 178 ? 20.181 42.290 38.276 1.00 44.56 178 PRO A N 1
ATOM 1373 C CA . PRO A 1 178 ? 19.985 42.599 39.687 1.00 44.56 178 PRO A CA 1
ATOM 1374 C C . PRO A 1 178 ? 20.536 43.998 40.032 1.00 44.56 178 PRO A C 1
ATOM 1376 O O . PRO A 1 178 ? 21.555 44.413 39.468 1.00 44.56 178 PRO A O 1
ATOM 1379 N N . PRO A 1 179 ? 19.900 44.737 40.960 1.00 48.25 179 PRO A N 1
ATOM 1380 C CA . PRO A 1 179 ? 20.394 46.032 41.410 1.00 48.25 179 PRO A CA 1
ATOM 1381 C C . PRO A 1 179 ? 21.677 45.876 42.239 1.00 48.25 179 PRO A C 1
ATOM 1383 O O . PRO A 1 179 ? 21.766 45.036 43.133 1.00 48.25 179 PRO A O 1
ATOM 1386 N N . ARG A 1 180 ? 22.670 46.723 41.947 1.00 47.34 180 ARG A N 1
ATOM 1387 C CA . ARG A 1 180 ? 23.877 46.897 42.763 1.00 47.34 180 ARG A CA 1
ATOM 1388 C C . ARG A 1 180 ? 23.500 47.531 44.103 1.00 47.34 180 ARG A C 1
ATOM 1390 O O . ARG A 1 180 ? 22.942 48.625 44.124 1.00 47.34 180 ARG A O 1
ATOM 1397 N N . THR A 1 181 ? 23.840 46.879 45.208 1.00 54.94 181 THR A N 1
ATOM 1398 C CA . THR A 1 181 ? 23.832 47.493 46.542 1.00 54.94 181 THR A CA 1
ATOM 1399 C C . THR A 1 181 ? 25.022 48.447 46.702 1.00 54.94 181 THR A C 1
ATOM 1401 O O . THR A 1 181 ? 26.124 48.100 46.269 1.00 54.94 181 THR A O 1
ATOM 1404 N N . PRO A 1 182 ? 24.839 49.626 47.321 1.00 51.34 182 PRO A N 1
ATOM 1405 C CA . PRO A 1 182 ? 25.932 50.544 47.613 1.00 51.34 182 PRO A CA 1
ATOM 1406 C C . PRO A 1 182 ? 26.727 50.059 48.833 1.00 51.34 182 PRO A C 1
ATOM 1408 O O . PRO A 1 182 ? 26.156 49.714 49.865 1.00 51.34 182 PRO A O 1
ATOM 1411 N N . THR A 1 183 ? 28.050 50.036 48.708 1.00 59.97 183 THR A N 1
ATOM 1412 C CA . THR A 1 183 ? 28.980 49.888 49.832 1.00 59.97 183 THR A CA 1
ATOM 1413 C C . THR A 1 183 ? 29.035 51.197 50.616 1.00 59.97 183 THR A C 1
ATOM 1415 O O . THR A 1 183 ? 29.261 52.250 50.018 1.00 59.97 183 THR A O 1
ATOM 1418 N N . SER A 1 184 ? 28.807 51.120 51.929 1.00 62.53 184 SER A N 1
ATOM 1419 C CA . SER A 1 184 ? 29.283 52.120 52.898 1.00 62.53 184 SER A CA 1
ATOM 1420 C C . SER A 1 184 ? 30.746 51.868 53.238 1.00 62.53 184 SER A C 1
ATOM 1422 O O . SER A 1 184 ? 31.158 50.689 53.140 1.00 62.53 184 SER A O 1
#

Radius of gyration: 23.6 Å; chains: 1; bounding box: 46×74×76 Å

Secondary structure (DSSP, 8-state):
----PPP---TT--EEEEEES-B-GGGHHHHHHHHTT-SEEEEEEPPPGGGTT--GGGHHHHHHHHHHHHHHHSS-SS-PPPHHHHHHHHHHHHHHHHHHHH-TTS-SEEE--SSS-----EEEEEETTEEEEEEEES--BSHHHHHTS---EEE-----SS-------------PPPPPPPP-

Foldseek 3Di:
DDDPDDDDDPPQALEKEWEAQDAALCLCVPCVVSLLSHPAAAYEYEDDPVCVPDDPVCQVVVVVVVNVVSVVVVDDDDDDQPPVNVVSNVSVVVSLCVNLVSPPVSHRYHYDDDPDTRGWTWMWTAGNNDIHTQKGWRQGNYPCSVPPDPIDIDGDDDPPDDDPPPDPPPPPPPDDDDDDDDDD

pLDDT: mean 71.44, std 21.27, range [32.16, 95.75]

Sequence (184 aa):
MRTASPPEVDAGANTLAAVSGYFSPAVWAVLGDALDRLDSFRLLLGKDHELDRLEPDQEGRNVERLVEAAIRQDSEPAGLITRSQAAQLAALVAFLERQKLVAADGEVVRLWRGDEFFHAKAYIAREDNKWVPYGIGSANFTFNGLSRNRELMGWQQSLADGKSCRRGSSVTGSMRTPPRTPTS